Protein AF-A0A183Q589-F1 (afdb_monomer_lite)

Sequence (275 aa):
MNTPIIFLFNAEERWAAVGYPGHLYGTVNGGLGLLVQVSPVLFAFLKEIEFRLSNLVVPVGGFSHDTWRAFKADREIKMSHNFVDGDLIETVTDLNMDDKAKLVKGLRIPMKLKLKKHWTMGRTISQKFNTAFLRDTDKLNKFKIVLSNKFQTFLDLLNGEGTTVESNWKGIKESITSTCHEVLGHKKHHPKEWITVDTLDKIQERRNKKAAINTSRTRAEKAKAQAEYTEVNKQVKKSIRTDKRKYVEDLPTTAKKAAREGNMRQLHDTTKKLS

Secondary structure (DSSP, 8-state):
-----EEEE-------SS-EEEEEEE-TTS-EEEEEEE-HHHHHHHHHHHHHHHHHSPPTTS--HHHHHSEEETTEEE---S---HHHHHGGGTS-HHHHHHHHTT----TT----------------B-GGGGGSHHHHHHHHHHHHHHHHHHHHHHTSS---HHHHHHHHHHHHHHHIIIII-B---PPPTT--HHHHHHHHHHHHHHHHHHH--SHHHHHHHHHHHHHHHHHHHHHHHHHHHHHHHHHHHHHHHHHHTT-HHHHHHHHHHH-

Foldseek 3Di:
DDDWAKEAEDDDDDDDPFFPDWDWDADPVGDIYIYGYDYPVVLVLLVLLLVLLQVLDQDDPRDRPQQVQWDDDPPDTHTDDRIHGPVSVVCLVVDDPVSVCSSCVPRDDDPPPPPPPPPPPPPPPPQDFQCVLCVPPVLVVVLVVQLVVLVVVLVVVVVDPDDDPVNNVVSNVCSNVVSSCVRRNGDDDDDDPLQDPVLVVLVVVLVVLVVQLVPDDDPVSNVVSVVVSVVSVVVSVVSVVVSVVVVLVVLVVQLVVCVVVVVVVSNVVSVVVND

Structure (mmCIF, N/CA/C/O backbone):
data_AF-A0A183Q589-F1
#
_entry.id   AF-A0A183Q589-F1
#
loop_
_atom_site.group_PDB
_atom_site.id
_atom_site.type_symbol
_atom_site.label_atom_id
_atom_site.label_alt_id
_atom_site.label_comp_id
_atom_site.label_asym_id
_atom_site.label_entity_id
_atom_site.label_seq_id
_atom_site.pdbx_PDB_ins_code
_atom_site.Cartn_x
_atom_site.Cartn_y
_atom_site.Cartn_z
_atom_site.occupancy
_atom_site.B_iso_or_equiv
_atom_site.auth_seq_id
_atom_site.auth_comp_id
_atom_site.auth_asym_id
_atom_site.auth_atom_id
_atom_site.pdbx_PDB_model_num
ATOM 1 N N . MET A 1 1 ? -9.173 24.001 -4.062 1.00 30.73 1 MET A N 1
ATOM 2 C CA . MET A 1 1 ? -10.581 24.196 -3.653 1.00 30.73 1 MET A CA 1
ATOM 3 C C . MET A 1 1 ? -11.124 22.825 -3.289 1.00 30.73 1 MET A C 1
ATOM 5 O O . MET A 1 1 ? -11.332 22.014 -4.182 1.00 30.73 1 MET A O 1
ATOM 9 N N . ASN A 1 2 ? -11.203 22.539 -1.989 1.00 30.78 2 ASN A N 1
ATOM 10 C CA . ASN A 1 2 ? -11.517 21.211 -1.451 1.00 30.78 2 ASN A CA 1
ATOM 11 C C . ASN A 1 2 ? -13.033 20.972 -1.459 1.00 30.78 2 ASN A C 1
ATOM 13 O O . ASN A 1 2 ? -13.807 21.871 -1.124 1.00 30.78 2 ASN A O 1
ATOM 17 N N . THR A 1 3 ? -13.438 19.789 -1.913 1.00 32.56 3 THR A N 1
ATOM 18 C CA . THR A 1 3 ? -14.817 19.425 -2.273 1.00 32.56 3 THR A CA 1
ATOM 19 C C . THR A 1 3 ? -15.417 18.486 -1.212 1.00 32.56 3 THR A C 1
ATOM 21 O O . THR A 1 3 ? -14.813 17.451 -0.972 1.00 32.56 3 THR A O 1
ATOM 24 N N . PRO A 1 4 ? -16.580 18.814 -0.602 1.00 35.25 4 PRO A N 1
ATOM 25 C CA . PRO A 1 4 ? -17.166 18.047 0.504 1.00 35.25 4 PRO A CA 1
ATOM 26 C C . PRO A 1 4 ? -17.731 16.689 0.095 1.00 35.25 4 PRO A C 1
ATOM 28 O O . PRO A 1 4 ? -18.455 16.565 -0.895 1.00 35.25 4 PRO A O 1
ATOM 31 N N . ILE A 1 5 ? -17.542 15.703 0.963 1.00 37.56 5 ILE A N 1
ATOM 32 C CA . ILE A 1 5 ? -18.363 14.490 1.032 1.00 37.56 5 ILE A CA 1
ATOM 33 C C . ILE A 1 5 ? -19.722 14.859 1.652 1.00 37.56 5 ILE A C 1
ATOM 35 O O . ILE A 1 5 ? -19.782 15.537 2.674 1.00 37.56 5 ILE A O 1
ATOM 39 N N . ILE A 1 6 ? -20.814 14.427 1.021 1.00 38.94 6 ILE A N 1
ATOM 40 C CA . ILE A 1 6 ? -22.197 14.814 1.335 1.00 38.94 6 ILE A CA 1
ATOM 41 C C . ILE A 1 6 ? -22.989 13.517 1.661 1.00 38.94 6 ILE A C 1
ATOM 43 O O . ILE A 1 6 ? -22.771 12.485 1.030 1.00 38.94 6 ILE A O 1
ATOM 47 N N . PHE A 1 7 ? -23.895 13.513 2.650 1.00 39.47 7 PHE A N 1
ATOM 48 C CA . PHE A 1 7 ? -24.708 12.332 3.028 1.00 39.47 7 PHE A CA 1
ATOM 49 C C . PHE A 1 7 ? -26.209 12.655 3.073 1.00 39.47 7 PHE A C 1
ATOM 51 O O . PHE A 1 7 ? -26.568 13.709 3.573 1.00 39.47 7 PHE A O 1
ATOM 58 N N . LEU A 1 8 ? -27.084 11.757 2.596 1.00 35.09 8 LEU A N 1
ATOM 59 C CA . LEU A 1 8 ? -28.553 11.924 2.601 1.00 35.09 8 LEU A CA 1
ATOM 60 C C . LEU A 1 8 ? -29.268 10.824 3.410 1.00 35.09 8 LEU A C 1
ATOM 62 O O . LEU A 1 8 ? -28.805 9.686 3.486 1.00 35.09 8 LEU A O 1
ATOM 66 N N . PHE A 1 9 ? -30.404 11.202 4.004 1.00 36.94 9 PHE A N 1
ATOM 67 C CA . PHE A 1 9 ? -31.234 10.440 4.949 1.00 36.94 9 PHE A CA 1
ATOM 68 C C . PHE A 1 9 ? -32.089 9.349 4.273 1.00 36.94 9 PHE A C 1
ATOM 70 O O . PHE A 1 9 ? -32.637 9.581 3.198 1.00 36.94 9 PHE A O 1
ATOM 77 N N . ASN A 1 10 ? -32.266 8.192 4.926 1.00 35.56 10 ASN A N 1
ATOM 78 C CA . ASN A 1 10 ? -33.326 7.228 4.596 1.00 35.56 10 ASN A CA 1
ATOM 79 C C . ASN A 1 10 ? -33.851 6.531 5.871 1.00 35.56 10 ASN A C 1
ATOM 81 O O . ASN A 1 10 ? -33.087 6.288 6.808 1.00 35.56 10 ASN A O 1
ATOM 85 N N . ALA A 1 11 ? -35.155 6.248 5.910 1.00 39.56 11 ALA A N 1
ATOM 86 C CA . ALA A 1 11 ? -35.943 5.980 7.117 1.00 39.56 11 ALA A CA 1
ATOM 87 C C . ALA A 1 11 ? -36.264 4.494 7.384 1.00 39.56 11 ALA A C 1
ATOM 89 O O . ALA A 1 11 ? -37.221 4.209 8.097 1.00 39.56 11 ALA A O 1
ATOM 90 N N . GLU A 1 12 ? -35.487 3.538 6.867 1.00 36.16 12 GLU A N 1
ATOM 91 C CA . GLU A 1 12 ? -35.769 2.109 7.082 1.00 36.16 12 GLU A CA 1
ATOM 92 C C . GLU A 1 12 ? -34.682 1.381 7.890 1.00 36.16 12 GLU A C 1
ATOM 94 O O . GLU A 1 12 ? -33.483 1.424 7.603 1.00 36.16 12 GLU A O 1
ATOM 99 N N . GLU A 1 13 ? -35.135 0.709 8.951 1.00 45.19 13 GLU A N 1
ATOM 100 C CA . GLU A 1 13 ? -34.345 0.010 9.960 1.00 45.19 13 GLU A CA 1
ATOM 101 C C . GLU A 1 13 ? -33.627 -1.241 9.418 1.00 45.19 13 GLU A C 1
ATOM 103 O O . GLU A 1 13 ? -34.149 -2.350 9.500 1.00 45.19 13 GLU A O 1
ATOM 108 N N . ARG A 1 14 ? -32.365 -1.109 8.982 1.00 36.34 14 ARG A N 1
ATOM 109 C CA . ARG A 1 14 ? -31.349 -2.186 9.046 1.00 36.34 14 ARG A CA 1
ATOM 110 C C . ARG A 1 14 ? -29.948 -1.606 9.278 1.00 36.34 14 ARG A C 1
ATOM 112 O O . ARG A 1 14 ? -29.475 -0.751 8.539 1.00 36.34 14 ARG A O 1
ATOM 119 N N . TRP A 1 15 ? -29.260 -2.087 10.315 1.00 49.69 15 TRP A N 1
ATOM 120 C CA . TRP A 1 15 ? -27.995 -1.519 10.795 1.00 49.69 15 TRP A CA 1
ATOM 121 C C . TRP A 1 15 ? -26.773 -2.138 10.112 1.00 49.69 15 TRP A C 1
ATOM 123 O O . TRP A 1 15 ? -26.454 -3.306 10.342 1.00 49.69 15 TRP A O 1
ATOM 133 N N . ALA A 1 16 ? -26.015 -1.335 9.365 1.00 47.72 16 ALA A N 1
ATOM 134 C CA . ALA A 1 16 ? -24.627 -1.642 9.035 1.00 47.72 16 ALA A CA 1
ATOM 135 C C . ALA A 1 16 ? -23.700 -0.502 9.439 1.00 47.72 16 ALA A C 1
ATOM 137 O O . ALA A 1 16 ? -24.062 0.667 9.379 1.00 47.72 16 ALA A O 1
ATOM 138 N N . ALA A 1 17 ? -22.475 -0.865 9.826 1.00 50.16 17 ALA A N 1
ATOM 139 C CA . ALA A 1 17 ? -21.408 0.070 10.191 1.00 50.16 17 ALA A CA 1
ATOM 140 C C . ALA A 1 17 ? -20.889 0.913 9.007 1.00 50.16 17 ALA A C 1
ATOM 142 O O . ALA A 1 17 ? -19.962 1.697 9.175 1.00 50.16 17 ALA A O 1
ATOM 143 N N . VAL A 1 18 ? -21.440 0.711 7.809 1.00 56.94 18 VAL A N 1
ATOM 144 C CA . VAL A 1 18 ? -21.063 1.382 6.566 1.00 56.94 18 VAL A CA 1
ATOM 145 C C . VAL A 1 18 ? -22.355 1.776 5.862 1.00 56.94 18 VAL A C 1
ATOM 147 O O . VAL A 1 18 ? -23.319 1.011 5.888 1.00 56.94 18 VAL A O 1
ATOM 150 N N . GLY A 1 19 ? -22.378 2.971 5.277 1.00 57.47 19 GLY A N 1
ATOM 151 C CA . GLY A 1 19 ? -23.524 3.432 4.507 1.00 57.47 19 GLY A CA 1
ATOM 152 C C . GLY A 1 19 ? -23.778 2.597 3.245 1.00 57.47 19 GLY A C 1
ATOM 153 O O . GLY A 1 19 ? -22.873 1.942 2.724 1.00 57.47 19 GLY A O 1
ATOM 154 N N . TYR A 1 20 ? -25.027 2.602 2.783 1.00 62.66 20 TYR A N 1
ATOM 155 C CA . TYR A 1 20 ? -25.513 1.851 1.619 1.00 62.66 20 TYR A CA 1
ATOM 156 C C . TYR A 1 20 ? -25.779 2.805 0.432 1.00 62.66 20 TYR A C 1
ATOM 158 O O . TYR A 1 20 ? -25.814 4.019 0.628 1.00 62.66 20 TYR A O 1
ATOM 166 N N . PRO A 1 21 ? -25.913 2.263 -0.793 1.00 58.31 21 PRO A N 1
ATOM 167 C CA . PRO A 1 21 ? -24.989 2.472 -1.919 1.00 58.31 21 PRO A CA 1
ATOM 168 C C . PRO A 1 21 ? -24.531 3.924 -2.148 1.00 58.31 21 PRO A C 1
ATOM 170 O O . PRO A 1 21 ? -25.314 4.871 -2.126 1.00 58.31 21 PRO A O 1
ATOM 173 N N . GLY A 1 22 ? -23.230 4.076 -2.417 1.00 70.38 22 GLY A N 1
ATOM 174 C CA . GLY A 1 22 ? -22.609 5.372 -2.669 1.00 70.38 22 GLY A CA 1
ATOM 175 C C . GLY A 1 22 ? -22.702 5.810 -4.133 1.00 70.38 22 GLY A C 1
ATOM 176 O O . GLY A 1 22 ? -22.429 5.015 -5.029 1.00 70.38 22 GLY A O 1
ATOM 177 N N . HIS A 1 23 ? -23.041 7.075 -4.372 1.00 82.50 23 HIS A N 1
ATOM 178 C CA . HIS A 1 23 ? -22.970 7.706 -5.689 1.00 82.50 23 HIS A CA 1
ATOM 179 C C . HIS A 1 23 ? -21.638 8.449 -5.815 1.00 82.50 23 HIS A C 1
ATOM 181 O O . HIS A 1 23 ? -21.307 9.284 -4.974 1.00 82.50 23 HIS A O 1
ATOM 187 N N . LEU A 1 24 ? -20.867 8.145 -6.856 1.00 86.19 24 LEU A N 1
ATOM 188 C CA . LEU A 1 24 ? -19.662 8.896 -7.199 1.00 86.19 24 LEU A CA 1
ATOM 189 C C . LEU A 1 24 ? -20.052 10.074 -8.094 1.00 86.19 24 LEU A C 1
ATOM 191 O O . LEU A 1 24 ? -20.810 9.893 -9.046 1.00 86.19 24 LEU A O 1
ATOM 195 N N . TYR A 1 25 ? -19.512 11.258 -7.822 1.00 85.50 25 TYR A N 1
ATOM 196 C CA . TYR A 1 25 ? -19.697 12.427 -8.673 1.00 85.50 25 TYR A CA 1
ATOM 197 C C . TYR A 1 25 ? -18.354 13.084 -9.003 1.00 85.50 25 TYR A C 1
ATOM 199 O O . TYR A 1 25 ? -17.403 13.042 -8.223 1.00 85.50 25 TYR A O 1
ATOM 207 N N . GLY A 1 26 ? -18.272 13.674 -10.193 1.00 86.44 26 GLY A N 1
ATOM 208 C CA . GLY A 1 26 ? -17.136 14.473 -10.641 1.00 86.44 26 GLY A CA 1
ATOM 209 C C . GLY A 1 26 ? -17.519 15.946 -10.707 1.00 86.44 26 GLY A C 1
ATOM 210 O O . GLY A 1 26 ? -18.658 16.283 -11.023 1.00 86.44 26 GLY A O 1
ATOM 211 N N . THR A 1 27 ? -16.572 16.827 -10.412 1.00 87.69 27 THR A N 1
ATOM 212 C CA . THR A 1 27 ? -16.756 18.280 -10.518 1.00 87.69 27 THR A CA 1
ATOM 213 C C . THR A 1 27 ? -16.009 18.841 -11.724 1.00 87.69 27 THR A C 1
ATOM 215 O O . THR A 1 27 ? -15.019 18.267 -12.174 1.00 87.69 27 THR A O 1
ATOM 218 N N . VAL A 1 28 ? -16.438 20.008 -12.214 1.00 85.38 28 VAL A N 1
ATOM 219 C CA . VAL A 1 28 ? -15.776 20.730 -13.322 1.00 85.38 28 VAL A CA 1
ATOM 220 C C . VAL A 1 28 ? -14.311 21.084 -13.033 1.00 85.38 28 VAL A C 1
ATOM 222 O O . VAL A 1 28 ? -13.524 21.252 -13.955 1.00 85.38 28 VAL A O 1
ATOM 225 N N . ASN A 1 29 ? -13.926 21.124 -11.754 1.00 87.12 29 ASN A N 1
ATOM 226 C CA . ASN A 1 29 ? -12.556 21.380 -11.304 1.00 87.12 29 ASN A CA 1
ATOM 227 C C . ASN A 1 29 ? -11.709 20.098 -11.171 1.00 87.12 29 ASN A C 1
ATOM 229 O O . ASN A 1 29 ? -10.610 20.146 -10.624 1.00 87.12 29 ASN A O 1
ATOM 233 N N . GLY A 1 30 ? -12.220 18.942 -11.609 1.00 84.25 30 GLY A N 1
ATOM 234 C CA . GLY A 1 30 ? -11.515 17.657 -11.541 1.00 84.25 30 GLY A CA 1
ATOM 235 C C . GLY A 1 30 ? -11.533 16.978 -10.166 1.00 84.25 30 GLY A C 1
ATOM 236 O O . GLY A 1 30 ? -10.877 15.956 -9.985 1.00 84.25 30 GLY A O 1
ATOM 237 N N . GLY A 1 31 ? -12.280 17.512 -9.193 1.00 83.69 31 GLY A N 1
ATOM 238 C CA . GLY A 1 31 ? -12.502 16.852 -7.905 1.00 83.69 31 GLY A CA 1
ATOM 239 C C . GLY A 1 31 ? -13.483 15.686 -8.037 1.00 83.69 31 GLY A C 1
ATOM 240 O O . GLY A 1 31 ? -14.511 15.832 -8.705 1.00 83.69 31 GLY A O 1
ATOM 241 N N . LEU A 1 32 ? -13.171 14.558 -7.395 1.00 84.50 32 LEU A N 1
ATOM 242 C CA . LEU A 1 32 ? -14.042 13.388 -7.271 1.00 84.50 32 LEU A CA 1
ATOM 243 C C . LEU A 1 32 ? -14.625 13.347 -5.860 1.00 84.50 32 LEU A C 1
ATOM 245 O O . LEU A 1 32 ? -13.873 13.359 -4.889 1.00 84.50 32 LEU A O 1
ATOM 249 N N . GLY A 1 33 ? -15.947 13.271 -5.759 1.00 82.75 33 GLY A N 1
ATOM 250 C CA . GLY A 1 33 ? -16.658 13.195 -4.489 1.00 82.75 33 GLY A CA 1
ATOM 251 C C . GLY A 1 33 ? -17.522 11.945 -4.391 1.00 82.75 33 GLY A C 1
ATOM 252 O O . GLY A 1 33 ? -17.950 11.377 -5.397 1.00 82.75 33 GLY A O 1
ATOM 253 N N . LEU A 1 34 ? -17.780 11.517 -3.159 1.00 84.44 34 LEU A N 1
ATOM 254 C CA . LEU A 1 34 ? -18.630 10.374 -2.849 1.00 84.44 34 LEU A CA 1
ATOM 255 C C . LEU A 1 34 ? -19.827 10.842 -2.018 1.00 84.44 34 LEU A C 1
ATOM 257 O O . LEU A 1 34 ? -19.663 11.565 -1.039 1.00 84.44 34 LEU A O 1
ATOM 261 N N . LEU A 1 35 ? -21.022 10.408 -2.403 1.00 81.75 35 LEU A N 1
ATOM 262 C CA . LEU A 1 35 ? -22.259 10.611 -1.660 1.00 81.75 35 LEU A CA 1
ATOM 263 C C . LEU A 1 35 ? -22.722 9.268 -1.107 1.00 81.75 35 LEU A C 1
ATOM 265 O O . LEU A 1 35 ? -22.951 8.352 -1.889 1.00 81.75 35 LEU A O 1
ATOM 269 N N . VAL A 1 36 ? -22.888 9.130 0.207 1.00 84.19 36 VAL A N 1
ATOM 270 C CA . VAL A 1 36 ? -23.313 7.858 0.823 1.00 84.19 36 VAL A CA 1
ATOM 271 C C . VAL A 1 36 ? -24.565 8.077 1.674 1.00 84.19 36 VAL A C 1
ATOM 273 O O . VAL A 1 36 ? -24.717 9.125 2.295 1.00 84.19 36 VAL A O 1
ATOM 276 N N . GLN A 1 37 ? -25.477 7.103 1.728 1.00 80.00 37 GLN A N 1
ATOM 277 C CA . GLN A 1 37 ? -26.601 7.143 2.669 1.00 80.00 37 GLN A CA 1
ATOM 278 C C . GLN A 1 37 ? -26.225 6.461 3.986 1.00 80.00 37 GLN A C 1
ATOM 280 O O . GLN A 1 37 ? -25.684 5.353 3.989 1.00 80.00 37 GLN A O 1
ATOM 285 N N . VAL A 1 38 ? -26.519 7.104 5.117 1.00 77.94 38 VAL A N 1
ATOM 286 C CA . VAL A 1 38 ? -26.210 6.590 6.463 1.00 77.94 38 VAL A CA 1
ATOM 287 C C . VAL A 1 38 ? -27.475 6.433 7.299 1.00 77.94 38 VAL A C 1
ATOM 289 O O . VAL A 1 38 ? -28.431 7.188 7.149 1.00 77.94 38 VAL A O 1
ATOM 292 N N . SER A 1 39 ? -27.473 5.452 8.208 1.00 76.31 39 SER A N 1
ATOM 293 C CA . SER A 1 39 ? -28.587 5.262 9.148 1.00 76.31 39 SER A CA 1
ATOM 294 C C . SER A 1 39 ? -28.777 6.496 10.050 1.00 76.31 39 SER A C 1
ATOM 296 O O . SER A 1 39 ? -27.773 7.124 10.408 1.00 76.31 39 SER A O 1
ATOM 298 N N . PRO A 1 40 ? -30.006 6.804 10.507 1.00 75.62 40 PRO A N 1
ATOM 299 C CA . PRO A 1 40 ? -30.281 7.961 11.369 1.00 75.62 40 PRO A CA 1
ATOM 300 C C . PRO A 1 40 ? -29.429 8.012 12.645 1.00 75.62 40 PRO A C 1
ATOM 302 O O . PRO A 1 40 ? -29.028 9.081 13.099 1.00 75.62 40 PRO A O 1
ATOM 305 N N . VAL A 1 41 ? -29.093 6.852 13.210 1.00 75.56 41 VAL A N 1
ATOM 306 C CA . VAL A 1 41 ? -28.274 6.786 14.428 1.00 75.56 41 VAL A CA 1
ATOM 307 C C . VAL A 1 41 ? -26.798 7.035 14.142 1.00 75.56 41 VAL A C 1
ATOM 309 O O . VAL A 1 41 ? -26.138 7.729 14.913 1.00 75.56 41 VAL A O 1
ATOM 312 N N . LEU A 1 42 ? -26.278 6.518 13.023 1.00 79.38 42 LEU A N 1
ATOM 313 C CA . LEU A 1 42 ? -24.923 6.853 12.583 1.00 79.38 42 LEU A CA 1
ATOM 314 C C . LEU A 1 42 ? -24.822 8.340 12.228 1.00 79.38 42 LEU A C 1
ATOM 316 O O . LEU A 1 42 ? -23.830 8.972 12.569 1.00 79.38 42 LEU A O 1
ATOM 320 N N . PHE A 1 43 ? -25.858 8.906 11.608 1.00 83.31 43 PHE A N 1
ATOM 321 C CA . PHE A 1 43 ? -25.945 10.335 11.334 1.00 83.31 43 PHE A CA 1
ATOM 322 C C . PHE A 1 43 ? -25.878 11.165 12.622 1.00 83.31 43 PHE A C 1
ATOM 324 O O . PHE A 1 43 ? -25.020 12.033 12.725 1.00 83.31 43 PHE A O 1
ATOM 331 N N . ALA A 1 44 ? -26.710 10.862 13.625 1.00 83.12 44 ALA A N 1
ATOM 332 C CA . ALA A 1 44 ? -26.698 11.573 14.907 1.00 83.12 44 ALA A CA 1
ATOM 333 C C . ALA A 1 44 ? -25.328 11.493 15.603 1.00 83.12 44 ALA A C 1
ATOM 335 O O . ALA A 1 44 ? -24.828 12.485 16.128 1.00 83.12 44 ALA A O 1
ATOM 336 N N . PHE A 1 45 ? -24.688 10.322 15.555 1.00 85.75 45 PHE A N 1
ATOM 337 C CA . PHE A 1 45 ? -23.346 10.127 16.096 1.00 85.75 45 PHE A CA 1
ATOM 338 C C . PHE A 1 45 ? -22.276 10.933 15.344 1.00 85.75 45 PHE A C 1
ATOM 340 O O . PHE A 1 45 ? -21.463 11.611 15.968 1.00 85.75 45 PHE A O 1
ATOM 347 N N . LEU A 1 46 ? -22.272 10.880 14.010 1.00 87.44 46 LEU A N 1
ATOM 348 C CA . LEU A 1 46 ? -21.321 11.631 13.191 1.00 87.44 46 LEU A CA 1
ATOM 349 C C . LEU A 1 46 ? -21.537 13.140 13.319 1.00 87.44 46 LEU A C 1
ATOM 351 O O . LEU A 1 46 ? -20.563 13.881 13.354 1.00 87.44 46 LEU A O 1
ATOM 355 N N . LYS A 1 47 ? -22.784 13.593 13.465 1.00 86.25 47 LYS A N 1
ATOM 356 C CA . LYS A 1 47 ? -23.106 14.997 13.726 1.00 86.25 47 LYS A CA 1
ATOM 357 C C . LYS A 1 47 ? -22.577 15.500 15.056 1.00 86.25 47 LYS A C 1
ATOM 359 O O . LYS A 1 47 ? -22.036 16.599 15.110 1.00 86.25 47 LYS A O 1
ATOM 364 N N . GLU A 1 48 ? -22.666 14.687 16.101 1.00 86.81 48 GLU A N 1
ATOM 365 C CA . GLU A 1 48 ? -22.059 15.014 17.390 1.00 86.81 48 GLU A CA 1
ATOM 366 C C . GLU A 1 48 ? -20.528 15.129 17.279 1.00 86.81 48 GLU A C 1
ATOM 368 O O . GLU A 1 48 ? -19.923 16.025 17.867 1.00 86.81 48 GLU A O 1
ATOM 373 N N . ILE A 1 49 ? -19.885 14.256 16.494 1.00 88.62 49 ILE A N 1
ATOM 374 C CA . ILE A 1 49 ? -18.442 14.350 16.227 1.00 88.62 49 ILE A CA 1
ATOM 375 C C . ILE A 1 49 ? -18.115 15.619 15.436 1.00 88.62 49 ILE A C 1
ATOM 377 O O . ILE A 1 49 ? -17.199 16.342 15.820 1.00 88.62 49 ILE A O 1
ATOM 381 N N . GLU A 1 50 ? -18.857 15.903 14.365 1.00 87.25 50 GLU A N 1
ATOM 382 C CA . GLU A 1 50 ? -18.668 17.087 13.522 1.00 87.25 50 GLU A CA 1
ATOM 383 C C . GLU A 1 50 ? -18.746 18.376 14.351 1.00 87.25 50 GLU A C 1
ATOM 385 O O . GLU A 1 50 ? -17.845 19.210 14.280 1.00 87.25 50 GLU A O 1
ATOM 390 N N . PHE A 1 51 ? -19.761 18.490 15.212 1.00 86.62 51 PHE A N 1
ATOM 391 C CA . PHE A 1 51 ? -19.946 19.628 16.114 1.00 86.62 51 PHE A CA 1
ATOM 392 C C . PHE A 1 51 ? -18.795 19.791 17.118 1.00 86.62 51 PHE A C 1
ATOM 394 O O . PHE A 1 51 ? -18.357 20.897 17.436 1.00 86.62 51 PHE A O 1
ATOM 401 N N . ARG A 1 52 ? -18.264 18.689 17.650 1.00 87.56 52 ARG A N 1
ATOM 402 C CA . ARG A 1 52 ? -17.107 18.759 18.554 1.00 87.56 52 ARG A CA 1
ATOM 403 C C . ARG A 1 52 ? -15.833 19.147 17.813 1.00 87.56 52 ARG A C 1
ATOM 405 O O . ARG A 1 52 ? -15.024 19.892 18.360 1.00 87.56 52 ARG A O 1
ATOM 412 N N . LEU A 1 53 ? -15.660 18.671 16.582 1.00 86.62 53 LEU A N 1
ATOM 413 C CA . LEU A 1 53 ? -14.519 19.017 15.739 1.00 86.62 53 LEU A CA 1
ATOM 414 C C . LEU A 1 53 ? -14.542 20.480 15.320 1.00 86.62 53 LEU A C 1
ATOM 416 O O . LEU A 1 53 ? -13.503 21.126 15.397 1.00 86.62 53 LEU A O 1
ATOM 420 N N . SER A 1 54 ? -15.702 21.032 14.962 1.00 82.81 54 SER A N 1
ATOM 421 C CA . SER A 1 54 ? -15.817 22.449 14.596 1.00 82.81 54 SER A CA 1
ATOM 422 C C . SER A 1 54 ? -15.448 23.393 15.745 1.00 82.81 54 SER A C 1
ATOM 424 O O . SER A 1 54 ? -15.015 24.513 15.498 1.00 82.81 54 SER A O 1
ATOM 426 N N . ASN A 1 55 ? -15.591 22.944 16.996 1.00 82.31 55 ASN A N 1
ATOM 427 C CA . ASN A 1 55 ? -15.183 23.695 18.187 1.00 82.31 55 ASN A CA 1
ATOM 428 C C . ASN A 1 55 ? -13.708 23.485 18.572 1.00 82.31 55 ASN A C 1
ATOM 430 O O . ASN A 1 55 ? -13.144 24.287 19.314 1.00 82.31 55 ASN A O 1
ATOM 434 N N . LEU A 1 56 ? -13.093 22.393 18.116 1.00 83.44 56 LEU A N 1
ATOM 435 C CA . LEU A 1 56 ? -11.718 22.022 18.454 1.00 83.44 56 LEU A CA 1
ATOM 436 C C . LEU A 1 56 ? -10.714 22.487 17.393 1.00 83.44 56 LEU A C 1
ATOM 438 O O . LEU A 1 56 ? -9.588 22.853 17.723 1.00 83.44 56 LEU A O 1
ATOM 442 N N . VAL A 1 57 ? -11.119 22.467 16.123 1.00 78.88 57 VAL A N 1
ATOM 443 C CA . VAL A 1 57 ? -10.296 22.859 14.982 1.00 78.88 57 VAL A CA 1
ATOM 444 C C . VAL A 1 57 ? -10.530 24.332 14.672 1.00 78.88 57 VAL A C 1
ATOM 446 O O . VAL A 1 57 ? -11.644 24.745 14.362 1.00 78.88 57 VAL A O 1
ATOM 449 N N . VAL A 1 58 ? -9.463 25.131 14.717 1.00 74.88 58 VAL A N 1
ATOM 450 C CA . VAL A 1 58 ? -9.524 26.540 14.314 1.00 74.88 58 VAL A CA 1
ATOM 451 C C . VAL A 1 58 ? -9.623 26.613 12.786 1.00 74.88 58 VAL A C 1
ATOM 453 O O . VAL A 1 58 ? -8.722 26.121 12.100 1.00 74.88 58 VAL A O 1
ATOM 456 N N . PRO A 1 59 ? -10.681 27.222 12.225 1.00 71.12 59 PRO A N 1
ATOM 457 C CA . PRO A 1 59 ? -10.836 27.315 10.784 1.00 71.12 59 PRO A CA 1
ATOM 458 C C . PRO A 1 59 ? -9.816 28.285 10.185 1.00 71.12 59 PRO A C 1
ATOM 460 O O . PRO A 1 59 ? -9.560 29.375 10.707 1.00 71.12 59 PRO A O 1
ATOM 463 N N . VAL A 1 60 ? -9.252 27.908 9.041 1.00 67.88 60 VAL A N 1
ATOM 464 C CA . VAL A 1 60 ? -8.328 28.769 8.299 1.00 67.88 60 VAL A CA 1
ATOM 465 C C . VAL A 1 60 ? -9.100 29.981 7.767 1.00 67.88 60 VAL A C 1
ATOM 467 O O . VAL A 1 60 ? -10.085 29.833 7.048 1.00 67.88 60 VAL A O 1
ATOM 470 N N . GLY A 1 61 ? -8.659 31.188 8.130 1.00 71.06 61 GLY A N 1
ATOM 471 C CA . GLY A 1 61 ? -9.294 32.438 7.697 1.00 71.06 61 GLY A CA 1
ATOM 472 C C . GLY A 1 61 ? -10.496 32.893 8.535 1.00 71.06 61 GLY A C 1
ATOM 473 O O . GLY A 1 61 ? -11.164 33.838 8.137 1.00 71.06 61 GLY A O 1
ATOM 474 N N . GLY A 1 62 ? -10.777 32.260 9.682 1.00 72.38 62 GLY A N 1
ATOM 475 C CA . GLY A 1 62 ? -11.788 32.739 10.640 1.00 72.38 62 GLY A CA 1
ATOM 476 C C . GLY A 1 62 ? -13.249 32.527 10.222 1.00 72.38 62 GLY A C 1
ATOM 477 O O . GLY A 1 62 ? -14.154 33.025 10.888 1.00 72.38 62 GLY A O 1
ATOM 478 N N . PHE A 1 63 ? -13.503 31.786 9.143 1.00 74.88 63 PHE A N 1
ATOM 479 C CA . PHE A 1 63 ? -14.858 31.442 8.712 1.00 74.88 63 PHE A CA 1
ATOM 480 C C . PHE A 1 63 ? -15.419 30.280 9.530 1.00 74.88 63 PHE A C 1
ATOM 482 O O . PHE A 1 63 ? -14.752 29.260 9.684 1.00 74.88 63 PHE A O 1
ATOM 489 N N . SER A 1 64 ? -16.659 30.387 10.017 1.00 76.12 64 SER A N 1
ATOM 490 C CA . SER A 1 64 ? -17.295 29.250 10.688 1.00 76.12 64 SER A CA 1
ATOM 491 C C . SER A 1 64 ? -17.636 28.140 9.690 1.00 76.12 64 SER A C 1
ATOM 493 O O . SER A 1 64 ? -18.044 28.406 8.554 1.00 76.12 64 SER A O 1
ATOM 495 N N . HIS A 1 65 ? -17.479 26.889 10.130 1.00 77.38 65 HIS A N 1
ATOM 496 C CA . HIS A 1 65 ? -17.748 25.696 9.319 1.00 77.38 65 HIS A CA 1
ATOM 497 C C . HIS A 1 65 ? -19.166 25.698 8.734 1.00 77.38 65 HIS A C 1
ATOM 499 O O . HIS A 1 65 ? -19.352 25.493 7.534 1.00 77.38 65 HIS A O 1
ATOM 505 N N . ASP A 1 66 ? -20.157 26.051 9.554 1.00 74.06 66 ASP A N 1
ATOM 506 C CA . ASP A 1 66 ? -21.558 26.091 9.133 1.00 74.06 66 ASP A CA 1
ATOM 507 C C . ASP A 1 66 ? -21.815 27.152 8.052 1.00 74.06 66 ASP A C 1
ATOM 509 O O . ASP A 1 66 ? -22.555 26.907 7.099 1.00 74.06 66 ASP A O 1
ATOM 513 N N . THR A 1 67 ? -21.154 28.313 8.145 1.00 78.75 67 THR A N 1
ATOM 514 C CA . THR A 1 67 ? -21.262 29.385 7.137 1.00 78.75 67 THR A CA 1
ATOM 515 C C . THR A 1 67 ? -20.574 29.002 5.829 1.00 78.75 67 THR A C 1
ATOM 517 O O . THR A 1 67 ? -20.997 29.429 4.748 1.00 78.75 67 THR A O 1
ATOM 520 N N . TRP A 1 68 ? -19.499 28.213 5.915 1.00 79.75 68 TRP A N 1
ATOM 521 C CA . TRP A 1 68 ? -18.774 27.708 4.753 1.00 79.75 68 TRP A CA 1
ATOM 522 C C . TRP A 1 68 ? -19.580 26.653 3.987 1.00 79.75 68 TRP A C 1
ATOM 524 O O . TRP A 1 68 ? -19.591 26.668 2.758 1.00 79.75 68 TRP A O 1
ATOM 534 N N . ARG A 1 69 ? -20.286 25.766 4.700 1.00 82.12 69 ARG A N 1
ATOM 535 C CA . ARG A 1 69 ? -21.094 24.687 4.105 1.00 82.12 69 ARG A CA 1
ATOM 536 C C . ARG A 1 69 ? -22.566 25.050 3.861 1.00 82.12 69 ARG A C 1
ATOM 538 O O . ARG A 1 69 ? -23.305 24.218 3.338 1.00 82.12 69 ARG A O 1
ATOM 545 N N . ALA A 1 70 ? -23.008 26.257 4.212 1.00 82.06 70 ALA A N 1
ATOM 546 C CA . ALA A 1 70 ? -24.363 26.725 3.923 1.00 82.06 70 ALA A CA 1
ATOM 547 C C . ALA A 1 70 ? -24.637 26.789 2.409 1.00 82.06 70 ALA A C 1
ATOM 549 O O . ALA A 1 70 ? -23.792 27.220 1.621 1.00 82.06 70 ALA A O 1
ATOM 550 N N . PHE A 1 71 ? -25.848 26.403 2.010 1.00 79.06 71 PHE A N 1
ATOM 551 C CA . PHE A 1 71 ? -26.339 26.582 0.651 1.00 79.06 71 PHE A CA 1
ATOM 552 C C . PHE A 1 71 ? -26.553 28.074 0.385 1.00 79.06 71 PHE A C 1
ATOM 554 O O . PHE A 1 71 ? -27.245 28.749 1.150 1.00 79.06 71 PHE A O 1
ATOM 561 N N . LYS A 1 72 ? -25.959 28.582 -0.697 1.00 82.25 72 LYS A N 1
ATOM 562 C CA . LYS A 1 72 ? -26.057 29.983 -1.114 1.00 82.25 72 LYS A CA 1
ATOM 563 C C . LYS A 1 72 ? -26.571 30.031 -2.546 1.00 82.25 72 LYS A C 1
ATOM 565 O O . LYS A 1 72 ? -25.893 29.548 -3.449 1.00 82.25 72 LYS A O 1
ATOM 570 N N . ALA A 1 73 ? -27.747 30.613 -2.739 1.00 74.12 73 ALA A N 1
ATOM 571 C CA . ALA A 1 73 ? -28.294 30.918 -4.057 1.00 74.12 73 ALA A CA 1
ATOM 572 C C . ALA A 1 73 ? -28.812 32.356 -4.041 1.00 74.12 73 ALA A C 1
ATOM 574 O O . ALA A 1 73 ? -29.709 32.659 -3.261 1.00 74.12 73 ALA A O 1
ATOM 575 N N . ASP A 1 74 ? -28.221 33.226 -4.864 1.00 75.94 74 ASP A N 1
ATOM 576 C CA . ASP A 1 74 ? -28.475 34.672 -4.970 1.00 75.94 74 ASP A CA 1
ATOM 577 C C . ASP A 1 74 ? -28.727 35.404 -3.640 1.00 75.94 74 ASP A C 1
ATOM 579 O O . ASP A 1 74 ? -27.812 36.006 -3.078 1.00 75.94 74 ASP A O 1
ATOM 583 N N . ARG A 1 75 ? -29.972 35.387 -3.142 1.00 72.50 75 ARG A N 1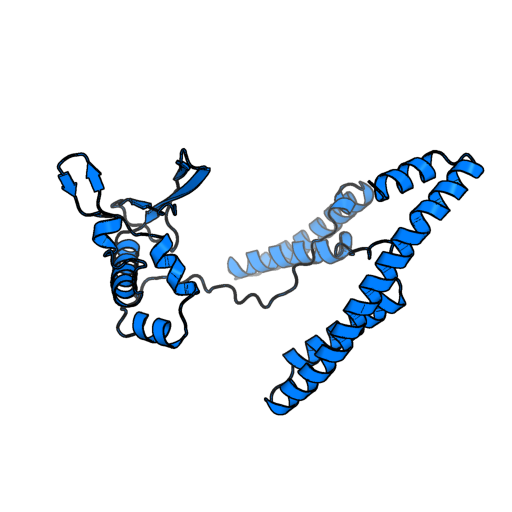
ATOM 584 C CA . ARG A 1 75 ? -30.430 36.108 -1.941 1.00 72.50 75 ARG A CA 1
ATOM 585 C C . ARG A 1 75 ? -30.785 35.209 -0.756 1.00 72.50 75 ARG A C 1
ATOM 587 O O . ARG A 1 75 ? -31.135 35.723 0.302 1.00 72.50 75 ARG A O 1
ATOM 594 N N . GLU A 1 76 ? -30.698 33.891 -0.903 1.00 70.62 76 GLU A N 1
ATOM 595 C CA . GLU A 1 76 ? -31.020 32.933 0.152 1.00 70.62 76 GLU A CA 1
ATOM 596 C C . GLU A 1 76 ? -29.763 32.222 0.654 1.00 70.62 76 GLU A C 1
ATOM 598 O O . GLU A 1 76 ? -29.026 31.587 -0.106 1.00 70.62 76 GLU A O 1
ATOM 603 N N . ILE A 1 77 ? -29.554 32.295 1.969 1.00 76.12 77 ILE A N 1
ATOM 604 C CA . ILE A 1 77 ? -28.595 31.464 2.690 1.00 76.12 77 ILE A CA 1
ATOM 605 C C . ILE A 1 77 ? -29.408 30.456 3.495 1.00 76.12 77 ILE A C 1
ATOM 607 O O . ILE A 1 77 ? -30.145 30.831 4.405 1.00 76.12 77 ILE A O 1
ATOM 611 N N . LYS A 1 78 ? -29.285 29.173 3.157 1.00 75.19 78 LYS A N 1
ATOM 612 C CA . LYS A 1 78 ? -29.911 28.076 3.901 1.00 75.19 78 LYS A CA 1
ATOM 613 C C . LYS A 1 78 ? -28.823 27.221 4.524 1.00 75.19 78 LYS A C 1
ATOM 615 O O . LYS A 1 78 ? -27.921 26.751 3.835 1.00 75.19 78 LYS A O 1
ATOM 620 N N . MET A 1 79 ? -28.907 27.015 5.834 1.00 72.44 79 MET A N 1
ATOM 621 C CA . MET A 1 79 ? -27.962 26.147 6.537 1.00 72.44 79 MET A CA 1
ATOM 622 C C . MET A 1 79 ? -28.058 24.719 5.993 1.00 72.44 79 MET A C 1
ATOM 624 O O . MET A 1 79 ? -29.114 24.292 5.513 1.00 72.44 79 MET A O 1
ATOM 628 N N . SER A 1 80 ? -26.949 23.984 6.030 1.00 74.31 80 SER A N 1
ATOM 629 C CA . SER A 1 80 ? -26.958 22.586 5.609 1.00 74.31 80 SER A CA 1
ATOM 630 C C . SER A 1 80 ? -27.721 21.751 6.644 1.00 74.31 80 SER A C 1
ATOM 632 O O . SER A 1 80 ? -27.425 21.775 7.835 1.00 74.31 80 SER A O 1
ATOM 634 N N . HIS A 1 81 ? -28.745 21.027 6.195 1.00 74.19 81 HIS A N 1
ATOM 635 C CA . HIS A 1 81 ? -29.541 20.134 7.039 1.00 74.19 81 HIS A CA 1
ATOM 636 C C . HIS A 1 81 ? -29.419 18.711 6.503 1.00 74.19 81 HIS A C 1
ATOM 638 O O . HIS A 1 81 ? -29.363 18.518 5.293 1.00 74.19 81 HIS A O 1
ATOM 644 N N . ASN A 1 82 ? -29.395 17.715 7.389 1.00 81.00 82 ASN A N 1
ATOM 645 C CA . ASN A 1 82 ? -29.299 16.289 7.040 1.00 81.00 82 ASN A CA 1
ATOM 646 C C . ASN A 1 82 ? -28.017 15.853 6.301 1.00 81.00 82 ASN A C 1
ATOM 648 O O . ASN A 1 82 ? -27.959 14.718 5.844 1.00 81.00 82 ASN A O 1
ATOM 652 N N . PHE A 1 83 ? -26.977 16.693 6.257 1.00 82.56 83 PHE A N 1
ATOM 653 C CA . PHE A 1 83 ? -25.679 16.400 5.633 1.00 82.56 83 PHE A CA 1
ATOM 654 C C . PHE A 1 83 ? -24.558 16.402 6.658 1.00 82.56 83 PHE A C 1
ATOM 656 O O . PHE A 1 83 ? -24.520 17.326 7.453 1.00 82.56 83 PHE A O 1
ATOM 663 N N . VAL A 1 84 ? -23.636 15.439 6.622 1.00 86.12 84 VAL A N 1
ATOM 664 C CA . VAL A 1 84 ? -22.396 15.440 7.430 1.00 86.12 84 VAL A CA 1
ATOM 665 C C . VAL A 1 84 ? -21.217 15.783 6.528 1.00 86.12 84 VAL A C 1
ATOM 667 O O . VAL A 1 84 ? -21.147 15.253 5.424 1.00 86.12 84 VAL A O 1
ATOM 670 N N . ASP A 1 85 ? -20.277 16.613 6.973 1.00 86.38 85 ASP A N 1
ATOM 671 C CA . ASP A 1 85 ? -19.046 16.829 6.212 1.00 86.38 85 ASP A CA 1
ATOM 672 C C . ASP A 1 85 ? -18.021 15.715 6.464 1.00 86.38 85 ASP A C 1
ATOM 674 O O . ASP A 1 85 ? -17.386 15.652 7.518 1.00 86.38 85 ASP A O 1
ATOM 678 N N . GLY A 1 86 ? -17.838 14.833 5.480 1.00 84.88 86 GLY A N 1
ATOM 679 C CA . GLY A 1 86 ? -16.851 13.757 5.584 1.00 84.88 86 GLY A CA 1
ATOM 680 C C . GLY A 1 86 ? -15.402 14.249 5.650 1.00 84.88 86 GLY A C 1
ATOM 681 O O . GLY A 1 86 ? -14.606 13.608 6.333 1.00 84.88 86 GLY A O 1
ATOM 682 N N . ASP A 1 87 ? -15.075 15.393 5.038 1.00 82.69 87 ASP A N 1
ATOM 683 C CA . ASP A 1 87 ? -13.715 15.950 5.076 1.00 82.69 87 ASP A CA 1
ATOM 684 C C . ASP A 1 87 ? -13.370 16.373 6.507 1.00 82.69 87 ASP A C 1
ATOM 686 O O . ASP A 1 87 ? -12.281 16.100 7.012 1.00 82.69 87 ASP A O 1
ATOM 690 N N . LEU A 1 88 ? -14.328 17.013 7.192 1.00 84.88 88 LEU A N 1
ATOM 691 C CA . LEU A 1 88 ? -14.152 17.416 8.583 1.00 84.88 88 LEU A CA 1
ATOM 692 C C . LEU A 1 88 ? -14.047 16.189 9.491 1.00 84.88 88 LEU A C 1
ATOM 694 O O . LEU A 1 88 ? -13.184 16.157 10.363 1.00 84.88 88 LEU A O 1
ATOM 698 N N . ILE A 1 89 ? -14.860 15.155 9.276 1.00 86.50 89 ILE A N 1
ATOM 699 C CA . ILE A 1 89 ? -14.767 13.910 10.053 1.00 86.50 89 ILE A CA 1
ATOM 700 C C . ILE A 1 89 ? -13.419 13.202 9.842 1.00 86.50 89 ILE A C 1
ATOM 702 O O . ILE A 1 89 ? -12.875 12.641 10.795 1.00 86.50 89 ILE A O 1
ATOM 706 N N . GLU A 1 90 ? -12.851 13.238 8.635 1.00 83.56 90 GLU A N 1
ATOM 707 C CA . GLU A 1 90 ? -11.548 12.624 8.353 1.00 83.56 90 GLU A CA 1
ATOM 708 C C . GLU A 1 90 ? -10.421 13.266 9.173 1.00 83.56 90 GLU A C 1
ATOM 710 O O . GLU A 1 90 ? -9.528 12.556 9.630 1.00 83.56 90 GLU A O 1
ATOM 715 N N . THR A 1 91 ? -10.520 14.561 9.505 1.00 85.00 91 THR A N 1
ATOM 716 C CA . THR A 1 91 ? -9.507 15.256 10.327 1.00 85.00 91 THR A CA 1
ATOM 717 C C . THR A 1 91 ? -9.243 14.594 11.681 1.00 85.00 91 THR A C 1
ATOM 719 O O . THR A 1 91 ? -8.154 14.754 12.236 1.00 85.00 91 THR A O 1
ATOM 722 N N . VAL A 1 92 ? -10.180 13.787 12.204 1.00 85.12 92 VAL A N 1
ATOM 723 C CA . VAL A 1 92 ? -9.983 12.994 13.429 1.00 85.12 92 VAL A CA 1
ATOM 724 C C . VAL A 1 92 ? -8.722 12.140 13.342 1.00 85.12 92 VAL A C 1
ATOM 726 O O . VAL A 1 92 ? -8.064 11.934 14.363 1.00 85.12 92 VAL A O 1
ATOM 729 N N . THR A 1 93 ? -8.349 11.629 12.163 1.00 83.12 93 THR A N 1
ATOM 730 C CA . THR A 1 93 ? -7.134 10.814 12.024 1.00 83.12 93 THR A CA 1
ATOM 731 C C . THR A 1 93 ? -5.875 11.619 12.309 1.00 83.12 93 THR A C 1
ATOM 733 O O . THR A 1 93 ? -4.952 11.087 12.938 1.00 83.12 93 THR A O 1
ATOM 736 N N . ASP A 1 94 ? -5.890 12.901 11.962 1.00 84.69 94 ASP A N 1
ATOM 737 C CA . ASP A 1 94 ? -4.730 13.791 11.970 1.00 84.69 94 ASP A CA 1
ATOM 738 C C . ASP A 1 94 ? -4.562 14.552 13.294 1.00 84.69 94 ASP A C 1
ATOM 740 O O . ASP A 1 94 ? -3.499 15.112 13.560 1.00 84.69 94 ASP A O 1
ATOM 744 N N . LEU A 1 95 ? -5.568 14.514 14.176 1.00 84.75 95 LEU A N 1
ATOM 745 C CA . LEU A 1 95 ? -5.490 15.108 15.513 1.00 84.75 95 LEU A CA 1
ATOM 746 C C . LEU A 1 95 ? -4.423 14.442 16.402 1.00 84.75 95 LEU A C 1
ATOM 748 O O . LEU A 1 95 ? -4.187 13.225 16.351 1.00 84.75 95 LEU A O 1
ATOM 752 N N . ASN A 1 96 ? -3.826 15.237 17.295 1.00 87.19 96 ASN A N 1
ATOM 753 C CA . ASN A 1 96 ? -2.946 14.737 18.354 1.00 87.19 96 ASN A CA 1
ATOM 754 C C . ASN A 1 96 ? -3.741 13.923 19.408 1.00 87.19 96 ASN A C 1
ATOM 756 O O . ASN A 1 96 ? -4.974 13.884 19.405 1.00 87.19 96 ASN A O 1
ATOM 760 N N . MET A 1 97 ? -3.036 13.217 20.300 1.00 84.19 97 MET A N 1
ATOM 761 C CA . MET A 1 97 ? -3.688 12.356 21.300 1.00 84.19 97 MET A CA 1
ATOM 762 C C . MET A 1 97 ? -4.517 13.136 22.329 1.00 84.19 97 MET A C 1
ATOM 764 O O . MET A 1 97 ? -5.543 12.624 22.777 1.00 84.19 97 MET A O 1
ATOM 768 N N . ASP A 1 98 ? -4.121 14.363 22.661 1.00 87.00 98 ASP A N 1
ATOM 769 C CA . ASP A 1 98 ? -4.815 15.190 23.651 1.00 87.00 98 ASP A CA 1
ATOM 770 C C . ASP A 1 98 ? -6.159 15.692 23.111 1.00 87.00 98 ASP A C 1
ATOM 772 O O . ASP A 1 98 ? -7.187 15.628 23.785 1.00 87.00 98 ASP A O 1
ATOM 776 N N . ASP A 1 99 ? -6.182 16.118 21.853 1.00 84.75 99 ASP A N 1
ATOM 777 C CA . ASP A 1 99 ? -7.372 16.585 21.150 1.00 84.75 99 ASP A CA 1
ATOM 778 C C . ASP A 1 99 ? -8.325 15.425 20.840 1.00 84.75 99 ASP A C 1
ATOM 780 O O . ASP A 1 99 ? -9.538 15.554 21.011 1.00 84.75 99 ASP A O 1
ATOM 784 N N . LYS A 1 100 ? -7.792 14.234 20.531 1.00 86.56 100 LYS A N 1
ATOM 785 C CA . LYS A 1 100 ? -8.588 12.994 20.477 1.00 86.56 100 LYS A CA 1
ATOM 786 C C . LYS A 1 100 ? -9.228 12.667 21.827 1.00 86.56 100 LYS A C 1
ATOM 788 O O . LYS A 1 100 ? -10.397 12.284 21.870 1.00 86.56 100 LYS A O 1
ATOM 793 N N . ALA A 1 101 ? -8.503 12.837 22.932 1.00 86.00 101 ALA A N 1
ATOM 794 C CA . ALA A 1 101 ? -9.052 12.610 24.2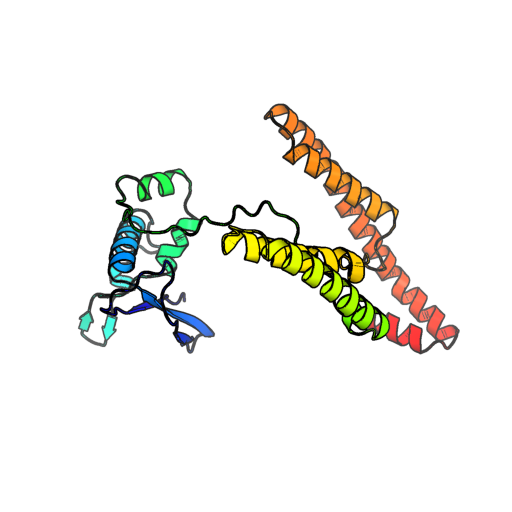67 1.00 86.00 101 ALA A CA 1
ATOM 795 C C . ALA A 1 101 ? -10.172 13.610 24.601 1.00 86.00 101 ALA A C 1
ATOM 797 O O . ALA A 1 101 ? -11.206 13.208 25.139 1.00 86.00 101 ALA A O 1
ATOM 798 N N . LYS A 1 102 ? -10.017 14.889 24.226 1.00 87.31 102 LYS A N 1
ATOM 799 C CA . LYS A 1 102 ? -11.073 15.911 24.360 1.00 87.31 102 LYS A CA 1
ATOM 800 C C . LYS A 1 102 ? -12.312 15.562 23.537 1.00 87.31 102 LYS A C 1
ATOM 802 O O . LYS A 1 102 ? -13.419 15.652 24.060 1.00 87.31 102 LYS A O 1
ATOM 807 N N . LEU A 1 103 ? -12.129 15.114 22.293 1.00 86.50 103 LEU A N 1
ATOM 808 C CA . LEU A 1 103 ? -13.219 14.715 21.399 1.00 86.50 103 LEU A CA 1
ATOM 809 C C . LEU A 1 103 ? -14.061 13.575 21.996 1.00 86.50 103 LEU A C 1
ATOM 811 O O . LEU A 1 103 ? -15.292 13.641 22.011 1.00 86.50 103 LEU A O 1
ATOM 815 N N . VAL A 1 104 ? -13.392 12.542 22.522 1.00 85.31 104 VAL A N 1
ATOM 816 C CA . VAL A 1 104 ? -14.033 11.332 23.067 1.00 85.31 104 VAL A CA 1
ATOM 817 C C . VAL A 1 104 ? -14.650 11.569 24.451 1.00 85.31 104 VAL A C 1
ATOM 819 O O . VAL A 1 104 ? -15.583 10.862 24.842 1.00 85.31 104 VAL A O 1
ATOM 822 N N . LYS A 1 105 ? -14.180 12.567 25.207 1.00 85.31 105 LYS A N 1
ATOM 823 C CA . LYS A 1 105 ? -14.677 12.856 26.558 1.00 85.31 105 LYS A CA 1
ATOM 824 C C . LYS A 1 105 ? -16.185 13.137 26.540 1.00 85.31 105 LYS A C 1
ATOM 826 O O . LYS A 1 105 ? -16.649 14.122 25.975 1.00 85.31 105 LYS A O 1
ATOM 831 N N . GLY A 1 106 ? -16.968 12.262 27.172 1.00 79.00 106 GLY A N 1
ATOM 832 C CA . GLY A 1 106 ? -18.429 12.392 27.234 1.00 79.00 106 GLY A CA 1
ATOM 833 C C . GLY A 1 106 ? -19.160 12.074 25.924 1.00 79.00 106 GLY A C 1
ATOM 834 O O . GLY A 1 106 ? -20.345 12.380 25.809 1.00 79.00 106 GLY A O 1
ATOM 835 N N . LEU A 1 107 ? -18.485 11.481 24.933 1.00 82.75 107 LEU A N 1
ATOM 836 C CA . LEU A 1 107 ? -19.132 10.976 23.725 1.00 82.75 107 LEU A CA 1
ATOM 837 C C . LEU A 1 107 ? -19.873 9.674 24.063 1.00 82.75 107 LEU A C 1
ATOM 839 O O . LEU A 1 107 ? -19.262 8.680 24.463 1.00 82.75 107 LEU A O 1
ATOM 843 N N . ARG A 1 108 ? -21.200 9.663 23.913 1.00 70.94 108 ARG A N 1
ATOM 844 C CA . ARG A 1 108 ? -22.007 8.453 24.117 1.00 70.94 108 ARG A CA 1
ATOM 845 C C . ARG A 1 108 ? -21.951 7.596 22.858 1.00 70.94 108 ARG A C 1
ATOM 847 O O . ARG A 1 108 ? -22.579 7.918 21.855 1.00 70.94 108 ARG A O 1
ATOM 854 N N . ILE A 1 109 ? -21.204 6.496 22.914 1.00 66.56 109 ILE A N 1
ATOM 855 C CA . ILE A 1 109 ? -21.180 5.509 21.831 1.00 66.56 109 ILE A CA 1
ATOM 856 C C . ILE A 1 109 ? -22.489 4.705 21.897 1.00 66.56 109 ILE A C 1
ATOM 858 O O . ILE A 1 109 ? -22.785 4.130 22.948 1.00 66.56 109 ILE A O 1
ATOM 862 N N . PRO A 1 110 ? -23.278 4.625 20.812 1.00 61.34 110 PRO A N 1
ATOM 863 C CA . PRO A 1 110 ? -24.461 3.775 20.780 1.00 61.34 110 PRO A CA 1
ATOM 864 C C . PRO A 1 110 ? -24.074 2.316 21.082 1.00 61.34 110 PRO A C 1
ATOM 866 O O . PRO A 1 110 ? -23.329 1.696 20.324 1.00 61.34 110 PRO A O 1
ATOM 869 N N . MET A 1 111 ? -24.595 1.748 22.177 1.00 49.81 111 MET A N 1
ATOM 870 C CA . MET A 1 111 ? -24.237 0.403 22.675 1.00 49.81 111 MET A CA 1
ATOM 871 C C . MET A 1 111 ? -24.480 -0.743 21.670 1.00 49.81 111 MET A C 1
ATOM 873 O O . MET A 1 111 ? -23.942 -1.833 21.844 1.00 49.81 111 MET A O 1
ATOM 877 N N . LYS A 1 112 ? -25.266 -0.517 20.608 1.00 53.09 112 LYS A N 1
ATOM 878 C CA . LYS A 1 112 ? -25.571 -1.501 19.550 1.00 53.09 112 LYS A CA 1
ATOM 879 C C . LYS A 1 112 ? -24.698 -1.377 18.294 1.00 53.09 112 LYS A C 1
ATOM 881 O O . LYS A 1 112 ? -24.971 -2.046 17.297 1.00 53.09 112 LYS A O 1
ATOM 886 N N . LEU A 1 113 ? -23.634 -0.574 18.307 1.00 50.50 113 LEU A N 1
ATOM 887 C CA . LEU A 1 113 ? -22.644 -0.625 17.233 1.00 50.50 113 LEU A CA 1
ATOM 888 C C . LEU A 1 113 ? -21.816 -1.903 17.387 1.00 50.50 113 LEU A C 1
ATOM 890 O O . LEU A 1 113 ? -20.911 -1.982 18.217 1.00 50.50 113 LEU A O 1
ATOM 894 N N . LYS A 1 114 ? -22.088 -2.908 16.545 1.00 47.38 114 LYS A N 1
ATOM 895 C CA . LYS A 1 114 ? -21.099 -3.954 16.266 1.00 47.38 114 LYS A CA 1
ATOM 896 C C . LYS A 1 114 ? -19.930 -3.276 15.562 1.00 47.38 114 LYS A C 1
ATOM 898 O O . LYS A 1 114 ? -19.886 -3.213 14.334 1.00 47.38 114 LYS A O 1
ATOM 903 N N . LEU A 1 115 ? -18.992 -2.743 16.345 1.00 43.28 115 LEU A N 1
ATOM 904 C CA . LEU A 1 115 ? -17.668 -2.414 15.852 1.00 43.28 115 LEU A CA 1
ATOM 905 C C . LEU A 1 115 ? -17.164 -3.696 15.198 1.00 43.28 115 LEU A C 1
ATOM 907 O O . LEU A 1 115 ? -16.910 -4.692 15.881 1.00 43.28 115 LEU A O 1
ATOM 911 N N . LYS A 1 116 ? -17.054 -3.708 13.865 1.00 40.66 116 LYS A N 1
ATOM 912 C CA . LYS A 1 116 ? -16.171 -4.680 13.230 1.00 40.66 116 LYS A CA 1
ATOM 913 C C . LYS A 1 116 ? -14.845 -4.458 13.931 1.00 40.66 116 LYS A C 1
ATOM 915 O O . LYS A 1 116 ? -14.300 -3.359 13.830 1.00 40.66 116 LYS A O 1
ATOM 920 N N . LYS A 1 117 ? -14.383 -5.454 14.700 1.00 38.19 117 LYS A N 1
ATOM 921 C CA . LYS A 1 117 ? -13.013 -5.467 15.206 1.00 38.19 117 LYS A CA 1
ATOM 922 C C . LYS A 1 117 ? -12.170 -5.063 14.010 1.00 38.19 117 LYS A C 1
ATOM 924 O O . LYS A 1 117 ? -12.199 -5.741 12.980 1.00 38.19 117 LYS A O 1
ATOM 929 N N . HIS A 1 118 ? -11.532 -3.901 14.106 1.00 32.59 118 HIS A N 1
ATOM 930 C CA . HIS A 1 118 ? -10.497 -3.569 13.157 1.00 32.59 118 HIS A CA 1
ATOM 931 C C . HIS A 1 118 ? -9.561 -4.762 13.242 1.00 32.59 118 HIS A C 1
ATOM 933 O O . HIS A 1 118 ? -9.161 -5.172 14.334 1.00 32.59 118 HIS A O 1
ATOM 939 N N . TRP A 1 119 ? -9.334 -5.410 12.107 1.00 26.25 119 TRP A N 1
ATOM 940 C CA . TRP A 1 119 ? -8.314 -6.426 12.042 1.00 26.25 119 TRP A CA 1
ATOM 941 C C . TRP A 1 119 ? -7.050 -5.721 12.523 1.00 26.25 119 TRP A C 1
ATOM 943 O O . TRP A 1 119 ? -6.519 -4.861 11.818 1.00 26.25 119 TRP A O 1
ATOM 953 N N . THR A 1 120 ? -6.589 -6.026 13.737 1.00 33.81 120 THR A N 1
ATOM 954 C CA . THR A 1 120 ? -5.191 -5.855 14.089 1.00 33.81 120 THR A CA 1
ATOM 955 C C . THR A 1 120 ? -4.493 -6.779 13.117 1.00 33.81 120 THR A C 1
ATOM 957 O O . THR A 1 120 ? -4.334 -7.973 13.353 1.00 33.81 120 THR A O 1
ATOM 960 N N . MET A 1 121 ? -4.176 -6.239 11.942 1.00 36.06 121 MET A N 1
ATOM 961 C CA . MET A 1 121 ? -3.186 -6.805 11.061 1.00 36.06 121 MET A CA 1
ATOM 962 C C . MET A 1 121 ? -1.921 -6.867 11.911 1.00 36.06 121 MET A C 1
ATOM 964 O O . MET A 1 121 ? -1.097 -5.955 11.902 1.00 36.06 121 MET A O 1
ATOM 968 N N . GLY A 1 122 ? -1.744 -7.982 12.626 1.00 33.84 122 GLY A N 1
ATOM 969 C CA . GLY A 1 122 ? -0.453 -8.632 12.635 1.00 33.84 122 GLY A CA 1
ATOM 970 C C . GLY A 1 122 ? -0.055 -8.633 11.173 1.00 33.84 122 GLY A C 1
ATOM 971 O O . GLY A 1 122 ? -0.726 -9.243 10.341 1.00 33.84 122 GLY A O 1
ATOM 972 N N . ARG A 1 123 ? 0.878 -7.749 10.831 1.00 37.16 123 ARG A N 1
ATOM 973 C CA . ARG A 1 123 ? 1.276 -7.484 9.458 1.00 37.16 123 ARG A CA 1
ATOM 974 C C . ARG A 1 123 ? 2.029 -8.715 8.979 1.00 37.16 123 ARG A C 1
ATOM 976 O O . ARG A 1 123 ? 3.250 -8.696 8.880 1.00 37.16 123 ARG A O 1
ATOM 983 N N . THR A 1 124 ? 1.307 -9.787 8.681 1.00 42.09 124 THR A N 1
ATOM 984 C CA . THR A 1 124 ? 1.792 -10.830 7.801 1.00 42.09 124 THR A CA 1
ATOM 985 C C . THR A 1 124 ? 1.939 -10.112 6.479 1.00 42.09 124 THR A C 1
ATOM 987 O O . THR A 1 124 ? 0.957 -9.666 5.886 1.00 42.09 124 THR A O 1
ATOM 990 N N . ILE A 1 125 ? 3.179 -9.847 6.080 1.00 42.38 125 ILE A N 1
ATOM 991 C CA . ILE A 1 125 ? 3.486 -9.320 4.757 1.00 42.38 125 ILE A CA 1
ATOM 992 C C . ILE A 1 125 ? 2.761 -10.260 3.793 1.00 42.38 125 ILE A C 1
ATOM 994 O O . ILE A 1 125 ? 3.174 -11.407 3.663 1.00 42.38 125 ILE A O 1
ATOM 998 N N . SER A 1 126 ? 1.643 -9.819 3.204 1.00 51.94 126 SER A N 1
ATOM 999 C CA . SER A 1 126 ? 0.891 -10.609 2.230 1.00 51.94 126 SER A CA 1
ATOM 1000 C C . SER A 1 126 ? 1.777 -10.749 1.001 1.00 51.94 126 SER A C 1
ATOM 1002 O O . SER A 1 126 ? 1.708 -9.952 0.063 1.00 51.94 126 SER A O 1
ATOM 1004 N N . GLN A 1 127 ? 2.688 -11.716 1.041 1.00 62.97 127 GLN A N 1
ATOM 1005 C CA . GLN A 1 127 ? 3.539 -12.059 -0.075 1.00 62.97 127 GLN A CA 1
ATOM 1006 C C . GLN A 1 127 ? 2.633 -12.652 -1.145 1.00 62.97 127 GLN A C 1
ATOM 1008 O O . GLN A 1 127 ? 2.088 -13.743 -0.988 1.00 62.97 127 GLN A O 1
ATOM 1013 N N . LYS A 1 128 ? 2.433 -11.891 -2.224 1.00 74.81 128 LYS A N 1
ATOM 1014 C CA . LYS A 1 128 ? 1.608 -12.319 -3.355 1.00 74.81 128 LYS A CA 1
ATOM 1015 C C . LYS A 1 128 ? 2.130 -13.661 -3.871 1.00 74.81 128 LYS A C 1
ATOM 1017 O O . LYS A 1 128 ? 3.329 -13.796 -4.113 1.00 74.81 128 LYS A O 1
ATOM 1022 N N . PHE A 1 129 ? 1.241 -14.635 -4.039 1.00 81.75 129 PHE A N 1
ATOM 1023 C CA . PHE A 1 129 ? 1.585 -15.906 -4.672 1.00 81.75 129 PHE A CA 1
ATOM 1024 C C . PHE A 1 129 ? 1.950 -15.694 -6.142 1.00 81.75 129 PHE A C 1
ATOM 1026 O O . PHE A 1 129 ? 1.498 -14.735 -6.780 1.00 81.75 129 PHE A O 1
ATOM 1033 N N . ASN A 1 130 ? 2.795 -16.567 -6.684 1.00 78.38 130 ASN A N 1
ATOM 1034 C CA . ASN A 1 130 ? 3.203 -16.475 -8.078 1.00 78.38 130 ASN A CA 1
ATOM 1035 C C . ASN A 1 130 ? 2.109 -17.013 -9.017 1.00 78.38 130 ASN A C 1
ATOM 1037 O O . ASN A 1 130 ? 2.130 -18.169 -9.432 1.00 78.38 130 ASN A O 1
ATOM 1041 N N . THR A 1 131 ? 1.159 -16.154 -9.386 1.00 80.12 131 THR A N 1
ATOM 1042 C CA . THR A 1 131 ? 0.050 -16.507 -10.289 1.00 80.12 131 THR A CA 1
ATOM 1043 C C . THR A 1 131 ? 0.495 -16.839 -11.714 1.00 80.12 131 THR A C 1
ATOM 1045 O O . THR A 1 131 ? -0.280 -17.428 -12.461 1.00 80.12 131 THR A O 1
ATOM 1048 N N . ALA A 1 132 ? 1.740 -16.531 -12.104 1.00 79.94 132 ALA A N 1
ATOM 1049 C CA . ALA A 1 132 ? 2.273 -16.932 -13.406 1.00 79.94 132 ALA A CA 1
ATOM 1050 C C . ALA A 1 132 ? 2.361 -18.460 -13.552 1.00 79.94 132 ALA A C 1
ATOM 1052 O O . ALA A 1 132 ? 2.235 -18.961 -14.663 1.00 79.94 132 ALA A O 1
ATOM 1053 N N . PHE A 1 133 ? 2.495 -19.206 -12.447 1.00 80.44 133 PHE A N 1
ATOM 1054 C CA . PHE A 1 133 ? 2.483 -20.671 -12.479 1.00 80.44 133 PHE A CA 1
ATOM 1055 C C . PHE A 1 133 ? 1.125 -21.272 -12.839 1.00 80.44 133 PHE A C 1
ATOM 1057 O O . PHE A 1 133 ? 1.077 -22.430 -13.220 1.00 80.44 133 PHE A O 1
ATOM 1064 N N . LEU A 1 134 ? 0.037 -20.500 -12.779 1.00 81.31 134 LEU A N 1
ATOM 1065 C CA . LEU A 1 134 ? -1.272 -20.951 -13.260 1.00 81.31 134 LEU A CA 1
ATOM 1066 C C . LEU A 1 134 ? -1.407 -20.853 -14.787 1.00 81.31 134 LEU A C 1
ATOM 1068 O O . LEU A 1 134 ? -2.397 -21.326 -15.333 1.00 81.31 134 LEU A O 1
ATOM 1072 N N . ARG A 1 135 ? -0.440 -20.227 -15.476 1.00 82.38 135 ARG A N 1
ATOM 1073 C CA . ARG A 1 135 ? -0.371 -20.215 -16.948 1.00 82.38 135 ARG A CA 1
ATOM 1074 C C . ARG A 1 135 ? 0.279 -21.478 -17.512 1.00 82.38 135 ARG A C 1
ATOM 1076 O O . ARG A 1 135 ? 0.131 -21.751 -18.694 1.00 82.38 135 ARG A O 1
ATOM 1083 N N . ASP A 1 136 ? 1.018 -22.197 -16.675 1.00 86.00 136 ASP A N 1
ATOM 1084 C CA . ASP A 1 136 ? 1.628 -23.481 -16.995 1.00 86.00 136 ASP A CA 1
ATOM 1085 C C . ASP A 1 136 ? 0.589 -24.584 -16.753 1.00 86.00 136 ASP A C 1
ATOM 1087 O O . ASP A 1 136 ? 0.054 -24.716 -15.647 1.00 86.00 136 ASP A O 1
ATOM 1091 N N . THR A 1 137 ? 0.264 -25.333 -17.805 1.00 87.06 137 THR A N 1
ATOM 1092 C CA . THR A 1 137 ? -0.802 -26.343 -17.792 1.00 87.06 137 THR A CA 1
ATOM 1093 C C . THR A 1 137 ? -0.527 -27.457 -16.781 1.00 87.06 137 THR A C 1
ATOM 1095 O O . THR A 1 137 ? -1.442 -27.879 -16.070 1.00 87.06 137 THR A O 1
ATOM 1098 N N . ASP A 1 138 ? 0.728 -27.885 -16.641 1.00 88.81 138 ASP A N 1
ATOM 1099 C CA . ASP A 1 138 ? 1.116 -28.975 -15.742 1.00 88.81 138 ASP A CA 1
ATOM 1100 C C . ASP A 1 138 ? 0.997 -28.540 -14.282 1.00 88.81 138 ASP A C 1
ATOM 1102 O O . ASP A 1 138 ? 0.435 -29.247 -13.437 1.00 88.81 138 ASP A O 1
ATOM 1106 N N . LYS A 1 139 ? 1.452 -27.322 -13.976 1.00 85.94 139 LYS A N 1
ATOM 1107 C CA . LYS A 1 139 ? 1.319 -26.744 -12.632 1.00 85.94 139 LYS A CA 1
ATOM 1108 C C . LYS A 1 139 ? -0.121 -26.429 -12.266 1.00 85.94 139 LYS A C 1
ATOM 1110 O O . LYS A 1 139 ? -0.500 -26.617 -11.108 1.00 85.94 139 LYS A O 1
ATOM 1115 N N . LEU A 1 140 ? -0.932 -25.985 -13.223 1.00 86.12 140 LEU A N 1
ATOM 1116 C CA . LEU A 1 140 ? -2.360 -25.767 -13.014 1.00 86.12 140 LEU A CA 1
ATOM 1117 C C . LEU A 1 140 ? -3.079 -27.084 -12.690 1.00 86.12 140 LEU A C 1
ATOM 1119 O O . LEU A 1 140 ? -3.887 -27.129 -11.762 1.00 86.12 140 LEU A O 1
ATOM 1123 N N . ASN A 1 141 ? -2.764 -28.162 -13.409 1.00 88.75 141 ASN A N 1
ATOM 1124 C CA . ASN A 1 141 ? -3.333 -29.482 -13.144 1.00 88.75 141 ASN A CA 1
ATOM 1125 C C . ASN A 1 141 ? -2.903 -30.011 -11.773 1.00 88.75 141 ASN A C 1
ATOM 1127 O O . ASN A 1 141 ? -3.748 -30.447 -10.990 1.00 88.75 141 ASN A O 1
ATOM 1131 N N . LYS A 1 142 ? -1.622 -29.860 -11.418 1.00 89.81 142 LYS A N 1
ATOM 1132 C CA . LYS A 1 142 ? -1.128 -30.176 -10.072 1.00 89.81 142 LYS A CA 1
ATOM 1133 C C . LYS A 1 142 ? -1.862 -29.380 -8.989 1.00 89.81 142 LYS A C 1
ATOM 1135 O O . LYS A 1 142 ? -2.259 -29.955 -7.980 1.00 89.81 142 LYS A O 1
ATOM 1140 N N . PHE A 1 143 ? -2.090 -28.082 -9.201 1.00 89.69 143 PHE A N 1
ATOM 1141 C CA . PHE A 1 143 ? -2.852 -27.241 -8.273 1.00 89.69 143 PHE A CA 1
ATOM 1142 C C . PHE A 1 143 ? -4.271 -27.775 -8.063 1.00 89.69 143 PHE A C 1
ATOM 1144 O O . PHE A 1 143 ? -4.701 -27.915 -6.921 1.00 89.69 143 PHE A O 1
ATOM 1151 N N . LYS A 1 144 ? -4.980 -28.116 -9.147 1.00 90.50 144 LYS A N 1
ATOM 1152 C CA . LYS A 1 144 ? -6.342 -28.669 -9.083 1.00 90.50 144 LYS A CA 1
ATOM 1153 C C . LYS A 1 144 ? -6.391 -29.983 -8.304 1.00 90.50 144 LYS A C 1
ATOM 1155 O O . LYS A 1 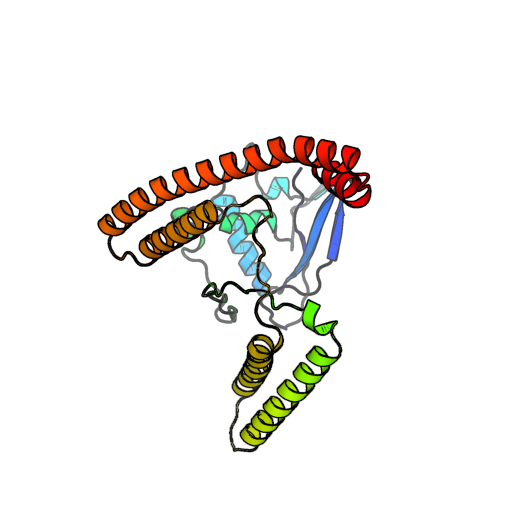144 ? -7.256 -30.130 -7.448 1.00 90.50 144 LYS A O 1
ATOM 1160 N N . ILE A 1 145 ? -5.452 -30.897 -8.559 1.00 90.50 145 ILE A N 1
ATOM 1161 C CA . ILE A 1 145 ? -5.387 -32.200 -7.880 1.00 90.50 145 ILE A CA 1
ATOM 1162 C C . ILE A 1 145 ? -5.130 -32.016 -6.380 1.00 90.50 145 ILE A C 1
ATOM 1164 O O . ILE A 1 145 ? -5.887 -32.529 -5.561 1.00 90.50 145 ILE A O 1
ATOM 1168 N N . VAL A 1 146 ? -4.108 -31.238 -6.007 1.00 89.81 146 VAL A N 1
ATOM 1169 C CA . VAL A 1 146 ? -3.767 -31.001 -4.592 1.00 89.81 146 VAL A CA 1
ATOM 1170 C C . VAL A 1 146 ? -4.912 -30.299 -3.863 1.00 89.81 146 VAL A C 1
ATOM 1172 O O . VAL A 1 146 ? -5.239 -30.661 -2.733 1.00 89.81 146 VAL A O 1
ATOM 1175 N N . LEU A 1 147 ? -5.550 -29.321 -4.513 1.00 89.56 147 LEU A N 1
ATOM 1176 C CA . LEU A 1 147 ? -6.699 -28.627 -3.948 1.00 89.56 147 LEU A CA 1
ATOM 1177 C C . LEU A 1 147 ? -7.873 -29.587 -3.731 1.00 89.56 147 LEU A C 1
ATOM 1179 O O . LEU A 1 147 ? -8.440 -29.605 -2.644 1.00 89.56 147 LEU A O 1
ATOM 1183 N N . SER A 1 148 ? -8.199 -30.401 -4.738 1.00 89.50 148 SER A N 1
ATOM 1184 C CA . SER A 1 148 ? -9.280 -31.388 -4.676 1.00 89.50 148 SER A CA 1
ATOM 1185 C C . SER A 1 148 ? -9.059 -32.391 -3.548 1.00 89.50 148 SER A C 1
ATOM 1187 O O . SER A 1 148 ? -9.960 -32.612 -2.746 1.00 89.50 148 SER A O 1
ATOM 1189 N N . ASN A 1 149 ? -7.847 -32.936 -3.425 1.00 88.38 149 ASN A N 1
ATOM 1190 C CA . ASN A 1 149 ? -7.517 -33.894 -2.371 1.00 88.38 149 ASN A CA 1
ATOM 1191 C C . ASN A 1 149 ? -7.680 -33.277 -0.975 1.00 88.38 149 ASN A C 1
ATOM 1193 O O . ASN A 1 149 ? -8.278 -33.895 -0.099 1.00 88.38 149 ASN A O 1
ATOM 1197 N N . LYS A 1 150 ? -7.219 -32.034 -0.777 1.00 85.56 150 LYS A N 1
ATOM 1198 C CA . LYS A 1 150 ? -7.378 -31.327 0.505 1.00 85.56 150 LYS A CA 1
ATOM 1199 C C . LYS A 1 150 ? -8.836 -30.995 0.822 1.00 85.56 150 LYS A C 1
ATOM 1201 O O . LYS A 1 150 ? -9.237 -31.064 1.981 1.00 85.56 150 LYS A O 1
ATOM 1206 N N . PHE A 1 151 ? -9.642 -30.660 -0.185 1.00 82.81 151 PHE A N 1
ATOM 1207 C CA . PHE A 1 151 ? -11.072 -30.439 0.021 1.00 82.81 151 PHE A CA 1
ATOM 1208 C C . PHE A 1 151 ? -11.815 -31.722 0.379 1.00 82.81 151 PHE A C 1
ATOM 1210 O O . PHE A 1 151 ? -12.671 -31.658 1.251 1.00 82.81 151 PHE A O 1
ATOM 1217 N N . GLN A 1 152 ? -11.465 -32.868 -0.208 1.00 82.69 152 GLN A N 1
ATOM 1218 C CA . GLN A 1 152 ? -12.064 -34.142 0.199 1.00 82.69 152 GLN A CA 1
ATOM 1219 C C . GLN A 1 152 ? -11.753 -34.467 1.660 1.00 82.69 152 GLN A C 1
ATOM 1221 O O . GLN A 1 152 ? -12.673 -34.649 2.448 1.00 82.69 152 GLN A O 1
ATOM 1226 N N . THR A 1 153 ? -10.484 -34.360 2.072 1.00 78.12 153 THR A N 1
ATOM 1227 C CA . THR A 1 153 ? -10.113 -34.552 3.487 1.00 78.12 153 THR A CA 1
ATOM 1228 C C . THR A 1 153 ? -10.811 -33.572 4.431 1.00 78.12 153 THR A C 1
ATOM 1230 O O . THR A 1 153 ? -11.066 -33.892 5.588 1.00 78.12 153 THR A O 1
ATOM 1233 N N . PHE A 1 154 ? -11.115 -32.362 3.953 1.00 76.88 154 PHE A N 1
ATOM 1234 C CA . PHE A 1 154 ? -11.839 -31.362 4.727 1.00 76.88 154 PHE A CA 1
ATOM 1235 C C . PHE A 1 154 ? -13.334 -31.693 4.836 1.00 76.88 154 PHE A C 1
ATOM 1237 O O . PHE A 1 154 ? -13.899 -31.553 5.914 1.00 76.88 154 PHE A O 1
ATOM 1244 N N . LEU A 1 155 ? -13.966 -32.162 3.755 1.00 74.44 155 LEU A N 1
ATOM 1245 C CA . LEU A 1 155 ? -15.370 -32.582 3.746 1.00 74.44 155 LEU A CA 1
ATOM 1246 C C . LEU A 1 155 ? -15.604 -33.813 4.632 1.00 74.44 155 LEU A C 1
ATOM 1248 O O . LEU A 1 155 ? -16.577 -33.831 5.381 1.00 74.44 155 LEU A O 1
ATOM 1252 N N . ASP A 1 156 ? -14.682 -34.777 4.634 1.00 75.19 156 ASP A N 1
ATOM 1253 C CA . ASP A 1 156 ? -14.738 -35.943 5.527 1.00 75.19 156 ASP A CA 1
ATOM 1254 C C . ASP A 1 156 ? -14.693 -35.535 7.011 1.00 75.19 156 ASP A C 1
ATOM 1256 O O . ASP A 1 156 ? -15.364 -36.137 7.849 1.00 75.19 156 ASP A O 1
ATOM 1260 N N . LEU A 1 157 ? -13.958 -34.464 7.334 1.00 69.81 157 LEU A N 1
ATOM 1261 C CA . LEU A 1 157 ? -13.846 -33.909 8.687 1.00 69.81 157 LEU A CA 1
ATOM 1262 C C . LEU A 1 157 ? -15.105 -33.139 9.128 1.00 69.81 157 LEU A C 1
ATOM 1264 O O . LEU A 1 157 ? -15.395 -33.069 10.320 1.00 69.81 157 LEU A O 1
ATOM 1268 N N . LEU A 1 158 ? -15.845 -32.554 8.180 1.00 67.00 158 LEU A N 1
ATOM 1269 C CA . LEU A 1 158 ? -17.092 -31.820 8.438 1.00 67.00 158 LEU A CA 1
ATOM 1270 C C . LEU A 1 158 ? -18.300 -32.735 8.670 1.00 67.00 158 LEU A C 1
ATOM 1272 O O . LEU A 1 158 ? -19.292 -32.292 9.245 1.00 67.00 158 LEU A O 1
ATOM 1276 N N . ASN A 1 159 ? -18.222 -33.998 8.248 1.00 66.06 159 ASN A N 1
ATOM 1277 C CA . ASN A 1 159 ? -19.274 -34.990 8.477 1.00 66.06 159 ASN A CA 1
ATOM 1278 C C . ASN A 1 159 ? -19.295 -35.519 9.931 1.00 66.06 159 ASN A C 1
ATOM 1280 O O . ASN A 1 159 ? -20.165 -36.317 10.276 1.00 66.06 159 ASN A O 1
ATOM 1284 N N . GLY A 1 160 ? -18.369 -35.066 10.788 1.00 58.59 160 GLY A N 1
ATOM 1285 C CA . GLY A 1 160 ? -18.405 -35.247 12.240 1.00 58.59 160 GLY A CA 1
ATOM 1286 C C . GLY A 1 160 ? -19.171 -34.114 12.937 1.00 58.59 160 GLY A C 1
ATOM 1287 O O . GLY A 1 160 ? -18.969 -32.937 12.655 1.00 58.59 160 GLY A O 1
ATOM 1288 N N . GLU A 1 161 ? -20.067 -34.482 13.848 1.00 46.66 161 GLU A N 1
ATOM 1289 C CA . GLU A 1 161 ? -21.035 -33.631 14.553 1.00 46.66 161 GLU A CA 1
ATOM 1290 C C . GLU A 1 161 ? -20.469 -32.290 15.096 1.00 46.66 161 GLU A C 1
ATOM 1292 O O . GLU A 1 161 ? -19.477 -32.260 15.824 1.00 46.66 161 GLU A O 1
ATOM 1297 N N . GLY A 1 162 ? -21.148 -31.166 14.802 1.00 56.22 162 GLY A N 1
ATOM 1298 C CA . GLY A 1 162 ? -21.032 -29.917 15.578 1.00 56.22 162 GLY A CA 1
ATOM 1299 C C . GLY A 1 162 ? -20.139 -28.781 15.044 1.00 56.22 162 GLY A C 1
ATOM 1300 O O . GLY A 1 162 ? -19.755 -27.904 15.820 1.00 56.22 162 GLY A O 1
ATOM 1301 N N . THR A 1 163 ? -19.797 -28.722 13.753 1.00 57.03 163 THR A N 1
ATOM 1302 C CA . THR A 1 163 ? -18.940 -27.634 13.234 1.00 57.03 163 THR A CA 1
ATOM 1303 C C . THR A 1 163 ? -19.705 -26.328 12.977 1.00 57.03 163 THR A C 1
ATOM 1305 O O . THR A 1 163 ? -20.670 -26.292 12.213 1.00 57.03 163 THR A O 1
ATOM 1308 N N . THR A 1 164 ? -19.257 -25.222 13.579 1.00 74.94 164 THR A N 1
ATOM 1309 C CA . THR A 1 164 ? -19.826 -23.882 13.361 1.00 74.94 164 THR A CA 1
ATOM 1310 C C . THR A 1 164 ? -19.428 -23.309 11.992 1.00 74.94 164 THR A C 1
ATOM 1312 O O . THR A 1 164 ? -18.338 -23.573 11.485 1.00 74.94 164 THR A O 1
ATOM 1315 N N . VAL A 1 165 ? -20.275 -22.452 11.402 1.00 75.19 165 VAL A N 1
ATOM 1316 C CA . VAL A 1 165 ? -20.024 -21.805 10.090 1.00 75.19 165 VAL A CA 1
ATOM 1317 C C . VAL A 1 165 ? -18.668 -21.077 10.042 1.00 75.19 165 VAL A C 1
ATOM 1319 O O . VAL A 1 165 ? -18.002 -21.060 9.006 1.00 75.19 165 VAL A O 1
ATOM 1322 N N . GLU A 1 166 ? -18.217 -20.516 11.168 1.00 72.25 166 GLU A N 1
ATOM 1323 C CA . GLU A 1 166 ? -16.907 -19.862 11.280 1.00 72.25 166 GLU A CA 1
ATOM 1324 C C . GLU A 1 166 ? -15.734 -20.847 11.182 1.00 72.25 166 GLU A C 1
ATOM 1326 O O . GLU A 1 166 ? -14.735 -20.543 10.524 1.00 72.25 166 GLU A O 1
ATOM 1331 N N . SER A 1 167 ? -15.860 -22.030 11.793 1.00 77.19 167 SER A N 1
ATOM 1332 C CA . SER A 1 167 ? -14.861 -23.101 11.693 1.00 77.19 167 SER A CA 1
ATOM 1333 C C . SER A 1 167 ? -14.738 -23.595 10.251 1.00 77.19 167 SER A C 1
ATOM 1335 O O . SER A 1 167 ? -13.633 -23.734 9.721 1.00 77.19 167 SER A O 1
ATOM 1337 N N . ASN A 1 168 ? -15.875 -23.737 9.567 1.00 79.25 168 ASN A N 1
ATOM 1338 C CA . ASN A 1 168 ? -15.915 -24.206 8.183 1.00 79.25 168 ASN A CA 1
ATOM 1339 C C . ASN A 1 168 ? -15.240 -23.203 7.248 1.00 79.25 168 ASN A C 1
ATOM 1341 O O . ASN A 1 168 ? -14.386 -23.559 6.437 1.00 79.25 168 ASN A O 1
ATOM 1345 N N . TRP A 1 169 ? -15.558 -21.919 7.411 1.00 75.50 169 TRP A N 1
ATOM 1346 C CA . TRP A 1 169 ? -14.909 -20.859 6.648 1.00 75.50 169 TRP A CA 1
ATOM 1347 C C . TRP A 1 169 ? -13.393 -20.805 6.890 1.00 75.50 169 TRP A C 1
ATOM 1349 O O . TRP A 1 169 ? -12.616 -20.593 5.954 1.00 75.50 169 TRP A O 1
ATOM 1359 N N . LYS A 1 170 ? -12.954 -21.033 8.134 1.00 82.88 170 LYS A N 1
ATOM 1360 C CA . LYS A 1 170 ? -11.533 -21.099 8.485 1.00 82.88 170 LYS A CA 1
ATOM 1361 C C . LYS A 1 170 ? -10.830 -22.265 7.781 1.00 82.88 170 LYS A C 1
ATOM 1363 O O . LYS A 1 170 ? -9.796 -22.033 7.157 1.00 82.88 170 LYS A O 1
ATOM 1368 N N . GLY A 1 171 ? -11.409 -23.465 7.795 1.00 81.50 171 GLY A N 1
ATOM 1369 C CA . GLY A 1 171 ? -10.822 -24.638 7.140 1.00 81.50 171 GLY A CA 1
ATOM 1370 C C . GLY A 1 171 ? -10.750 -24.525 5.613 1.00 81.50 171 GLY A C 1
ATOM 1371 O O . GLY A 1 171 ? -9.730 -24.874 5.014 1.00 81.50 171 GLY A O 1
ATOM 1372 N N . ILE A 1 172 ? -11.760 -23.919 4.973 1.00 81.56 172 ILE A N 1
ATOM 1373 C CA . ILE A 1 172 ? -11.718 -23.593 3.534 1.00 81.56 172 ILE A CA 1
ATOM 1374 C C . ILE A 1 172 ? -10.552 -22.642 3.242 1.00 81.56 172 ILE A C 1
ATOM 1376 O O . ILE A 1 172 ? -9.755 -22.862 2.324 1.00 81.56 172 ILE A O 1
ATOM 1380 N N . LYS A 1 173 ? -10.422 -21.582 4.046 1.00 82.06 173 LYS A N 1
ATOM 1381 C CA . LYS A 1 173 ? -9.363 -20.586 3.879 1.00 82.06 173 LYS A CA 1
ATOM 1382 C C . LYS A 1 173 ? -7.976 -21.198 4.064 1.00 82.06 173 LYS A C 1
ATOM 1384 O O . LYS A 1 173 ? -7.073 -20.886 3.286 1.00 82.06 173 LYS A O 1
ATOM 1389 N N . GLU A 1 174 ? -7.800 -22.061 5.059 1.00 84.75 174 GLU A N 1
ATOM 1390 C CA . GLU A 1 174 ? -6.543 -22.765 5.334 1.00 84.75 174 GLU A CA 1
ATOM 1391 C C . GLU A 1 174 ? -6.185 -23.749 4.218 1.00 84.75 174 GLU A C 1
ATOM 1393 O O . GLU A 1 174 ? -5.044 -23.744 3.759 1.00 84.75 174 GLU A O 1
ATOM 1398 N N . SER A 1 175 ? -7.160 -24.499 3.699 1.00 84.75 175 SER A N 1
ATOM 1399 C CA . SER A 1 175 ? -6.968 -25.444 2.591 1.00 84.75 175 SER A CA 1
ATOM 1400 C C . SER A 1 175 ? -6.486 -24.740 1.321 1.00 84.75 175 SER A C 1
ATOM 1402 O O . SER A 1 175 ? -5.465 -25.115 0.742 1.00 84.75 175 SER A O 1
ATOM 1404 N N . ILE A 1 176 ? -7.156 -23.650 0.929 1.00 85.19 176 ILE A N 1
ATOM 1405 C CA . ILE A 1 176 ? -6.754 -22.836 -0.228 1.00 85.19 176 ILE A CA 1
ATOM 1406 C C . ILE A 1 176 ? -5.371 -22.218 0.006 1.00 85.19 176 ILE A C 1
ATOM 1408 O O . ILE A 1 176 ? -4.500 -22.277 -0.862 1.00 85.19 176 ILE A O 1
ATOM 1412 N N . THR A 1 177 ? -5.143 -21.642 1.188 1.00 85.75 177 THR A N 1
ATOM 1413 C CA . THR A 1 177 ? -3.875 -20.979 1.521 1.00 85.75 177 THR A CA 1
ATOM 1414 C C . THR A 1 177 ? -2.710 -21.971 1.529 1.00 85.75 177 THR A C 1
ATOM 1416 O O . THR A 1 177 ? -1.639 -21.659 1.013 1.00 85.75 177 THR A O 1
ATOM 1419 N N . SER A 1 178 ? -2.908 -23.175 2.064 1.00 86.19 178 SER A N 1
ATOM 1420 C CA . SER A 1 178 ? -1.918 -24.255 2.085 1.00 86.19 178 SER A CA 1
ATOM 1421 C C . SER A 1 178 ? -1.552 -24.708 0.670 1.00 86.19 178 SER A C 1
ATOM 1423 O O . SER A 1 178 ? -0.373 -24.764 0.325 1.00 86.19 178 SER A O 1
ATOM 1425 N N . THR A 1 179 ? -2.540 -24.941 -0.198 1.00 87.25 179 THR A N 1
ATOM 1426 C CA . THR A 1 179 ? -2.292 -25.311 -1.604 1.00 87.25 179 THR A CA 1
ATOM 1427 C C . THR A 1 179 ? -1.553 -24.219 -2.371 1.00 87.25 179 THR A C 1
ATOM 1429 O O . THR A 1 179 ? -0.638 -24.508 -3.143 1.00 87.25 179 THR A O 1
ATOM 1432 N N . CYS A 1 180 ? -1.892 -22.951 -2.130 1.00 84.00 180 CYS A N 1
ATOM 1433 C CA . CYS A 1 180 ? -1.164 -21.826 -2.709 1.00 84.00 180 CYS A CA 1
ATOM 1434 C C . CYS A 1 180 ? 0.312 -21.805 -2.276 1.00 84.00 180 CYS A C 1
ATOM 1436 O O . CYS A 1 180 ? 1.179 -21.568 -3.117 1.00 84.00 180 CYS A O 1
ATOM 1438 N N . HIS A 1 181 ? 0.629 -22.091 -1.008 1.00 84.31 181 HIS A N 1
ATOM 1439 C CA . HIS A 1 181 ? 2.024 -22.193 -0.560 1.00 84.31 181 HIS A CA 1
ATOM 1440 C C . HIS A 1 181 ? 2.765 -23.361 -1.217 1.00 84.31 181 HIS A C 1
ATOM 1442 O O . HIS A 1 181 ? 3.900 -23.182 -1.652 1.00 84.31 181 HIS A O 1
ATOM 1448 N N . GLU A 1 182 ? 2.120 -24.522 -1.319 1.00 86.38 182 GLU A N 1
ATOM 1449 C CA . GLU A 1 182 ? 2.728 -25.753 -1.830 1.00 86.38 182 GLU A CA 1
ATOM 1450 C C . GLU A 1 182 ? 3.002 -25.710 -3.339 1.00 86.38 182 GLU A C 1
ATOM 1452 O O . GLU A 1 182 ? 4.067 -26.125 -3.794 1.00 86.38 182 GLU A O 1
ATOM 1457 N N . VAL A 1 183 ? 2.051 -25.199 -4.127 1.00 87.00 183 VAL A N 1
ATOM 1458 C CA . VAL A 1 183 ? 2.115 -25.283 -5.594 1.00 87.00 183 VAL A CA 1
ATOM 1459 C C . VAL A 1 183 ? 2.567 -23.973 -6.234 1.00 87.00 183 VAL A C 1
ATOM 1461 O O . VAL A 1 183 ? 3.362 -23.988 -7.175 1.00 87.00 183 VAL A O 1
ATOM 1464 N N . LEU A 1 184 ? 2.073 -22.831 -5.745 1.00 85.69 184 LEU A N 1
ATOM 1465 C CA . LEU A 1 184 ? 2.392 -21.529 -6.338 1.00 85.69 184 LEU A CA 1
ATOM 1466 C C . LEU A 1 184 ? 3.638 -20.912 -5.704 1.00 85.69 184 LEU A C 1
ATOM 1468 O O . LEU A 1 184 ? 4.430 -20.269 -6.395 1.00 85.69 184 LEU A O 1
ATOM 1472 N N . GLY A 1 185 ? 3.809 -21.083 -4.393 1.00 82.12 185 GLY A N 1
ATOM 1473 C CA . GLY A 1 185 ? 4.844 -20.399 -3.631 1.00 82.12 185 GLY A CA 1
ATOM 1474 C C . GLY A 1 185 ? 4.732 -18.871 -3.719 1.00 82.12 185 GLY A C 1
ATOM 1475 O O . GLY A 1 185 ? 3.934 -18.285 -4.464 1.00 82.12 185 GLY A O 1
ATOM 1476 N N . HIS A 1 186 ? 5.543 -18.174 -2.933 1.00 80.06 186 HIS A N 1
ATOM 1477 C CA . HIS A 1 186 ? 5.551 -16.717 -2.980 1.00 80.06 186 HIS A CA 1
ATOM 1478 C C . HIS A 1 186 ? 6.274 -16.201 -4.220 1.00 80.06 186 HIS A C 1
ATOM 1480 O O . HIS A 1 186 ? 7.294 -16.742 -4.656 1.00 80.06 186 HIS A O 1
ATOM 1486 N N . LYS A 1 187 ? 5.764 -15.098 -4.771 1.00 74.69 187 LYS A N 1
ATOM 1487 C CA . LYS A 1 187 ? 6.435 -14.373 -5.840 1.00 74.69 187 LYS A CA 1
ATOM 1488 C C . LYS A 1 187 ? 7.777 -13.869 -5.318 1.00 74.69 187 LYS A C 1
ATOM 1490 O O . LYS A 1 187 ? 7.838 -12.945 -4.505 1.00 74.69 187 LYS A O 1
ATOM 1495 N N . LYS A 1 188 ? 8.859 -14.473 -5.806 1.00 68.56 188 LYS A N 1
ATOM 1496 C CA . LYS A 1 188 ? 10.214 -14.012 -5.521 1.00 68.56 188 LYS A CA 1
ATOM 1497 C C . LYS A 1 188 ? 10.401 -12.651 -6.188 1.00 68.56 188 LYS A C 1
ATOM 1499 O O . LYS A 1 188 ? 10.181 -12.494 -7.388 1.00 68.56 188 LYS A O 1
ATOM 1504 N N . HIS A 1 189 ? 10.774 -11.650 -5.400 1.00 63.94 189 HIS A N 1
ATOM 1505 C CA . HIS A 1 189 ? 11.277 -10.404 -5.955 1.00 63.94 189 HIS A CA 1
ATOM 1506 C C . HIS A 1 189 ? 12.691 -10.673 -6.443 1.00 63.94 189 HIS A C 1
ATOM 1508 O O . HIS A 1 189 ? 13.601 -10.820 -5.630 1.00 63.94 189 HIS A O 1
ATOM 1514 N N . HIS A 1 190 ? 12.869 -10.742 -7.758 1.00 61.12 190 HIS A N 1
ATOM 1515 C CA . HIS A 1 190 ? 14.205 -10.660 -8.320 1.00 61.12 190 HIS A CA 1
ATOM 1516 C C . HIS A 1 190 ? 14.762 -9.273 -7.979 1.00 61.12 190 HIS A C 1
ATOM 1518 O O . HIS A 1 190 ? 14.088 -8.265 -8.242 1.00 61.12 190 HIS A O 1
ATOM 1524 N N . PRO A 1 191 ? 15.940 -9.198 -7.337 1.00 68.50 191 PRO A N 1
ATOM 1525 C CA . PRO A 1 191 ? 16.685 -7.956 -7.260 1.00 68.50 191 PRO A CA 1
ATOM 1526 C C . PRO A 1 191 ? 16.821 -7.369 -8.661 1.00 68.50 191 PRO A C 1
ATOM 1528 O O . PRO A 1 191 ? 16.897 -8.101 -9.648 1.00 68.50 191 PRO A O 1
ATOM 1531 N N . LYS A 1 192 ? 16.813 -6.040 -8.759 1.00 79.06 192 LYS A N 1
ATOM 1532 C CA . LYS A 1 192 ? 17.103 -5.391 -10.038 1.00 79.06 192 LYS A CA 1
ATOM 1533 C C . LYS A 1 192 ? 18.488 -5.848 -10.499 1.00 79.06 192 LYS A C 1
ATOM 1535 O O . LYS A 1 192 ? 19.368 -5.990 -9.658 1.00 79.06 192 LYS A O 1
ATOM 1540 N N . GLU A 1 193 ? 18.666 -6.022 -11.806 1.00 74.56 193 GLU A N 1
ATOM 1541 C CA . GLU A 1 193 ? 19.899 -6.552 -12.420 1.00 74.56 193 GLU A CA 1
ATOM 1542 C C . GLU A 1 193 ? 21.175 -5.824 -11.968 1.00 74.56 193 GLU A C 1
ATOM 1544 O O . GLU A 1 193 ? 22.247 -6.412 -11.938 1.00 74.56 193 GLU A O 1
ATOM 1549 N N . TRP A 1 194 ? 21.054 -4.555 -11.577 1.00 83.50 194 TRP A N 1
ATOM 1550 C CA . TRP A 1 194 ? 22.168 -3.725 -11.131 1.00 83.50 194 TRP A CA 1
ATOM 1551 C C . TRP A 1 194 ? 22.533 -3.859 -9.652 1.00 83.50 194 TRP A C 1
ATOM 1553 O O . TRP A 1 194 ? 23.540 -3.297 -9.237 1.00 83.50 194 TRP A O 1
ATOM 1563 N N . ILE A 1 195 ? 21.719 -4.526 -8.831 1.00 85.56 195 ILE A N 1
ATOM 1564 C CA . ILE A 1 195 ? 21.995 -4.664 -7.396 1.00 85.56 195 ILE A CA 1
ATOM 1565 C C . ILE A 1 195 ? 22.981 -5.814 -7.196 1.00 85.56 195 ILE A C 1
ATOM 1567 O O . ILE A 1 195 ? 22.679 -6.957 -7.532 1.00 85.56 195 ILE A O 1
ATOM 1571 N N . THR A 1 196 ? 24.133 -5.517 -6.598 1.00 87.50 196 THR A N 1
ATOM 1572 C CA . THR A 1 196 ? 25.165 -6.519 -6.307 1.00 87.50 196 THR A CA 1
ATOM 1573 C C . THR A 1 196 ? 24.798 -7.406 -5.114 1.00 87.50 196 THR A C 1
ATOM 1575 O O . THR A 1 196 ? 23.993 -7.029 -4.258 1.00 87.50 196 THR A O 1
ATOM 1578 N N . VAL A 1 197 ? 25.422 -8.587 -5.033 1.00 85.69 197 VAL A N 1
ATOM 1579 C CA . VAL A 1 197 ? 25.252 -9.530 -3.910 1.00 85.69 197 VAL A CA 1
ATOM 1580 C C . VAL A 1 197 ? 25.662 -8.889 -2.578 1.00 85.69 197 VAL A C 1
ATOM 1582 O O . VAL A 1 197 ? 24.895 -8.937 -1.624 1.00 85.69 197 VAL A O 1
ATOM 1585 N N . ASP A 1 198 ? 26.782 -8.161 -2.547 1.00 86.25 198 ASP A N 1
ATOM 1586 C CA . ASP A 1 198 ? 27.243 -7.418 -1.362 1.00 86.25 198 ASP A CA 1
ATOM 1587 C C . ASP A 1 198 ? 26.213 -6.369 -0.885 1.00 86.25 198 ASP A C 1
ATOM 1589 O O . ASP A 1 198 ? 25.938 -6.227 0.310 1.00 86.25 198 ASP A O 1
ATOM 1593 N N . THR A 1 199 ? 25.550 -5.660 -1.810 1.00 89.69 199 THR A N 1
ATOM 1594 C CA . THR A 1 199 ? 24.448 -4.752 -1.450 1.00 89.69 199 THR A CA 1
ATOM 1595 C C . THR A 1 199 ? 23.234 -5.506 -0.897 1.00 89.69 199 THR A C 1
ATOM 1597 O O . THR A 1 199 ? 22.557 -4.989 -0.001 1.00 89.69 199 THR A O 1
ATOM 1600 N N . LEU A 1 200 ? 22.933 -6.710 -1.394 1.00 86.81 200 LEU A N 1
ATOM 1601 C CA . LEU A 1 200 ? 21.844 -7.536 -0.860 1.00 86.81 200 LEU A CA 1
ATOM 1602 C C . LEU A 1 200 ? 22.125 -7.993 0.571 1.00 86.81 200 LEU A C 1
ATOM 1604 O O . LEU A 1 200 ? 21.226 -7.890 1.411 1.00 86.81 200 LEU A O 1
ATOM 1608 N N . ASP A 1 201 ? 23.358 -8.400 0.864 1.00 88.44 201 ASP A N 1
ATOM 1609 C CA . ASP A 1 201 ? 23.776 -8.806 2.207 1.00 88.44 201 ASP A CA 1
ATOM 1610 C C . ASP A 1 201 ? 23.633 -7.644 3.198 1.00 88.44 201 ASP A C 1
ATOM 1612 O O . ASP A 1 201 ? 22.999 -7.785 4.247 1.00 88.44 201 ASP A O 1
ATOM 1616 N N . LYS A 1 202 ? 24.056 -6.435 2.807 1.00 91.12 202 LYS A N 1
ATOM 1617 C CA . LYS A 1 202 ? 23.862 -5.206 3.603 1.00 91.12 202 LYS A CA 1
ATOM 1618 C C . LYS A 1 202 ? 22.385 -4.858 3.813 1.00 91.12 202 LYS A C 1
ATOM 1620 O O . LYS A 1 202 ? 21.979 -4.397 4.885 1.00 91.12 202 LYS A O 1
ATOM 1625 N N . ILE A 1 203 ? 21.531 -5.070 2.806 1.00 88.50 203 ILE A N 1
ATOM 1626 C CA . ILE A 1 203 ? 20.075 -4.883 2.943 1.00 88.50 203 ILE A CA 1
ATOM 1627 C C . ILE A 1 203 ? 19.501 -5.873 3.958 1.00 88.50 203 ILE A C 1
ATOM 1629 O O . ILE A 1 203 ? 18.602 -5.502 4.726 1.00 88.50 203 ILE A O 1
ATOM 1633 N N . GLN A 1 204 ? 19.994 -7.110 3.959 1.00 87.81 204 GLN A N 1
ATOM 1634 C CA . GLN A 1 204 ? 19.568 -8.135 4.898 1.00 87.81 204 GLN A CA 1
ATOM 1635 C C . GLN A 1 204 ? 20.044 -7.819 6.321 1.00 87.81 204 GLN A C 1
ATOM 1637 O O . GLN A 1 204 ? 19.240 -7.856 7.252 1.00 87.81 204 GLN A O 1
ATOM 1642 N N . GLU A 1 205 ? 21.287 -7.377 6.491 1.00 88.50 205 GLU A N 1
ATOM 1643 C CA . GLU A 1 205 ? 21.816 -6.906 7.772 1.00 88.50 205 GLU A CA 1
ATOM 1644 C C . GLU A 1 205 ? 20.973 -5.754 8.344 1.00 88.50 205 GLU A C 1
ATOM 1646 O O . GLU A 1 205 ? 20.530 -5.791 9.496 1.00 88.50 205 GLU A O 1
ATOM 1651 N N . ARG A 1 206 ? 20.626 -4.767 7.508 1.00 94.56 206 ARG A N 1
ATOM 1652 C CA . ARG A 1 206 ? 19.728 -3.669 7.896 1.00 94.56 206 ARG A CA 1
ATOM 1653 C C . ARG A 1 206 ? 18.369 -4.178 8.386 1.00 94.56 206 ARG A C 1
ATOM 1655 O O . ARG A 1 206 ? 17.800 -3.605 9.318 1.00 94.56 206 ARG A O 1
ATOM 1662 N N . ARG A 1 207 ? 17.813 -5.220 7.755 1.00 90.62 207 ARG A N 1
ATOM 1663 C CA . ARG A 1 207 ? 16.542 -5.831 8.189 1.00 90.62 207 ARG A CA 1
ATOM 1664 C C . ARG A 1 207 ? 16.682 -6.477 9.562 1.00 90.62 207 ARG A C 1
ATOM 1666 O O . ARG A 1 207 ? 15.808 -6.262 10.398 1.00 90.62 207 ARG A O 1
ATOM 1673 N N . ASN A 1 208 ? 17.784 -7.179 9.813 1.00 89.19 208 ASN A N 1
ATOM 1674 C CA . ASN A 1 208 ? 18.062 -7.794 11.111 1.00 89.19 208 ASN A CA 1
ATOM 1675 C C . ASN A 1 208 ? 18.174 -6.725 12.214 1.00 89.19 208 ASN A C 1
ATOM 1677 O O . ASN A 1 208 ? 17.524 -6.835 13.253 1.00 89.19 208 ASN A O 1
ATOM 1681 N N . LYS A 1 209 ? 18.886 -5.617 11.957 1.00 90.88 209 LYS A N 1
ATOM 1682 C CA . LYS A 1 209 ? 18.950 -4.471 12.887 1.00 90.88 209 LYS A CA 1
ATOM 1683 C C . LYS A 1 209 ? 17.582 -3.818 13.111 1.00 90.88 209 LYS A C 1
ATOM 1685 O O . LYS A 1 209 ? 17.259 -3.409 14.224 1.00 90.88 209 LYS A O 1
ATOM 1690 N N . LYS A 1 210 ? 16.732 -3.758 12.078 1.00 90.38 210 LYS A N 1
ATOM 1691 C CA . LYS A 1 210 ? 15.354 -3.263 12.222 1.00 90.38 210 LYS A CA 1
ATOM 1692 C C . LYS A 1 210 ? 14.488 -4.188 13.077 1.00 90.38 210 LYS A C 1
ATOM 1694 O O . LYS A 1 210 ? 13.662 -3.690 13.837 1.00 90.38 210 LYS A O 1
ATOM 1699 N N . ALA A 1 211 ? 14.681 -5.501 12.971 1.00 88.69 211 ALA A N 1
ATOM 1700 C CA . ALA A 1 211 ? 14.005 -6.472 13.822 1.00 88.69 211 ALA A CA 1
ATOM 1701 C C . ALA A 1 211 ? 14.400 -6.284 15.295 1.00 88.69 211 ALA A C 1
ATOM 1703 O O . ALA A 1 211 ? 13.511 -6.200 16.135 1.00 88.69 211 ALA A O 1
ATOM 1704 N N . ALA A 1 212 ? 15.691 -6.079 15.582 1.00 85.25 212 ALA A N 1
ATOM 1705 C CA . ALA A 1 212 ? 16.185 -5.812 16.937 1.00 85.25 212 ALA A CA 1
ATOM 1706 C C . ALA A 1 212 ? 15.541 -4.569 17.588 1.00 85.25 212 ALA A C 1
ATOM 1708 O O . ALA A 1 212 ? 15.204 -4.585 18.772 1.00 85.25 212 ALA A O 1
ATOM 1709 N N . ILE A 1 213 ? 15.291 -3.502 16.815 1.00 85.19 213 ILE A N 1
ATOM 1710 C CA . ILE A 1 213 ? 14.551 -2.317 17.295 1.00 85.19 213 ILE A CA 1
ATOM 1711 C C . ILE A 1 213 ? 13.112 -2.673 17.680 1.00 85.19 213 ILE A C 1
ATOM 1713 O O . ILE A 1 213 ? 12.590 -2.164 18.670 1.00 85.19 213 ILE A O 1
ATOM 1717 N N . ASN A 1 214 ? 12.457 -3.515 16.880 1.00 82.12 214 ASN A N 1
ATOM 1718 C CA . ASN A 1 214 ? 11.062 -3.885 17.100 1.00 82.12 214 ASN A CA 1
ATOM 1719 C C . ASN A 1 214 ? 10.897 -4.838 18.293 1.00 82.12 214 ASN A C 1
ATOM 1721 O O . ASN A 1 214 ? 9.847 -4.824 18.927 1.00 82.12 214 ASN A O 1
ATOM 1725 N N . THR A 1 215 ? 11.914 -5.647 18.600 1.00 88.38 215 THR A N 1
ATOM 1726 C CA . THR A 1 215 ? 11.917 -6.586 19.734 1.00 88.38 215 THR A CA 1
ATOM 1727 C C . THR A 1 215 ? 12.435 -5.972 21.039 1.00 88.38 215 THR A C 1
ATOM 1729 O O . THR A 1 215 ? 12.325 -6.605 22.086 1.00 88.38 215 THR A O 1
ATOM 1732 N N . SER A 1 216 ? 13.005 -4.762 20.997 1.00 87.56 216 SER A N 1
ATOM 1733 C CA . SER A 1 216 ? 13.553 -4.071 22.175 1.00 87.56 216 SER A CA 1
ATOM 1734 C C . SER A 1 216 ? 12.452 -3.717 23.181 1.00 87.56 216 SER A C 1
ATOM 1736 O O . SER A 1 216 ? 11.426 -3.152 22.798 1.00 87.56 216 SER A O 1
ATOM 1738 N N . ARG A 1 217 ? 12.678 -4.007 24.471 1.00 83.25 217 ARG A N 1
ATOM 1739 C CA . ARG A 1 217 ? 11.687 -3.790 25.544 1.00 83.25 217 ARG A CA 1
ATOM 1740 C C . ARG A 1 217 ? 11.913 -2.487 26.301 1.00 83.25 217 ARG A C 1
ATOM 1742 O O . ARG A 1 217 ? 10.950 -1.837 26.696 1.00 83.25 217 ARG A O 1
ATOM 1749 N N . THR A 1 218 ? 13.169 -2.085 26.478 1.00 89.56 218 THR A N 1
ATOM 1750 C CA . THR A 1 218 ? 13.522 -0.864 27.214 1.00 89.56 218 THR A CA 1
ATOM 1751 C C . THR A 1 218 ? 13.888 0.296 26.281 1.00 89.56 218 THR A C 1
ATOM 1753 O O . THR A 1 218 ? 14.301 0.113 25.131 1.00 89.56 218 THR A O 1
ATOM 1756 N N . ARG A 1 219 ? 13.760 1.535 26.779 1.00 86.62 219 ARG A N 1
ATOM 1757 C CA . ARG A 1 219 ? 14.097 2.753 26.018 1.00 86.62 219 ARG A CA 1
ATOM 1758 C C . ARG A 1 219 ? 15.590 2.829 25.669 1.00 86.62 219 ARG A C 1
ATOM 1760 O O . ARG A 1 219 ? 15.923 3.294 24.581 1.00 86.62 219 ARG A O 1
ATOM 1767 N N . ALA A 1 220 ? 16.464 2.342 26.553 1.00 89.69 220 ALA A N 1
ATOM 1768 C CA . ALA A 1 220 ? 17.913 2.321 26.349 1.00 89.69 220 ALA A CA 1
ATOM 1769 C C . ALA A 1 220 ? 18.332 1.324 25.253 1.00 89.69 220 ALA A C 1
ATOM 1771 O O . ALA A 1 220 ? 19.062 1.692 24.332 1.00 89.69 220 ALA A O 1
ATOM 1772 N N . GLU A 1 221 ? 17.805 0.095 25.283 1.00 88.81 221 GLU A N 1
ATOM 1773 C CA . GLU A 1 221 ? 18.045 -0.911 24.234 1.00 88.81 221 GLU A CA 1
ATOM 1774 C C . GLU A 1 221 ? 17.564 -0.423 22.869 1.00 88.81 221 GLU A C 1
ATOM 1776 O O . GLU A 1 221 ? 18.283 -0.523 21.873 1.00 88.81 221 GLU A O 1
ATOM 1781 N N . LYS A 1 222 ? 16.374 0.191 22.831 1.00 92.12 222 LYS A N 1
ATOM 1782 C CA . LYS A 1 222 ? 15.818 0.752 21.600 1.00 92.12 222 LYS A CA 1
ATOM 1783 C C . LYS A 1 222 ? 16.691 1.877 21.044 1.00 92.12 222 LYS A C 1
ATOM 1785 O O . LYS A 1 222 ? 16.883 1.938 19.833 1.00 92.12 222 LYS A O 1
ATOM 1790 N N . ALA A 1 223 ? 17.239 2.743 21.900 1.00 91.50 223 ALA A N 1
ATOM 1791 C CA . ALA A 1 223 ? 18.150 3.808 21.482 1.00 91.50 223 ALA A CA 1
ATOM 1792 C C . ALA A 1 223 ? 19.452 3.246 20.882 1.00 91.50 223 ALA A C 1
ATOM 1794 O O . ALA A 1 223 ? 19.868 3.685 19.809 1.00 91.50 223 ALA A O 1
ATOM 1795 N N . LYS A 1 224 ? 20.043 2.220 21.510 1.00 92.00 224 LYS A N 1
ATOM 1796 C CA . LYS A 1 224 ? 21.245 1.541 21.001 1.00 92.00 224 LYS A CA 1
ATOM 1797 C C . LYS A 1 224 ? 20.988 0.853 19.655 1.00 92.00 224 LYS A C 1
ATOM 1799 O O . LYS A 1 224 ? 21.703 1.104 18.687 1.00 92.00 224 LYS A O 1
ATOM 1804 N N . ALA A 1 225 ? 19.915 0.068 19.551 1.00 89.81 225 ALA A N 1
ATOM 1805 C CA . ALA A 1 225 ? 19.536 -0.602 18.306 1.00 89.81 225 ALA A CA 1
ATOM 1806 C C . ALA A 1 225 ? 19.207 0.401 17.180 1.00 89.81 225 ALA A C 1
ATOM 1808 O O . ALA A 1 225 ? 19.502 0.158 16.007 1.00 89.81 225 ALA A O 1
ATOM 1809 N N . GLN A 1 226 ? 18.631 1.557 17.527 1.00 91.12 226 GLN A N 1
ATOM 1810 C CA . GLN A 1 226 ? 18.347 2.635 16.581 1.00 91.12 226 GLN A CA 1
ATOM 1811 C C . GLN A 1 226 ? 19.625 3.303 16.057 1.00 91.12 226 GLN A C 1
ATOM 1813 O O . GLN A 1 226 ? 19.685 3.627 14.866 1.00 91.12 226 GLN A O 1
ATOM 1818 N N . ALA A 1 227 ? 20.648 3.476 16.899 1.00 92.81 227 ALA A N 1
ATOM 1819 C CA . ALA A 1 227 ? 21.954 3.977 16.475 1.00 92.81 227 ALA A CA 1
ATOM 1820 C C . ALA A 1 227 ? 22.616 3.015 15.471 1.00 92.81 227 ALA A C 1
ATOM 1822 O O . ALA A 1 227 ? 22.975 3.432 14.369 1.00 92.81 227 ALA A O 1
ATOM 1823 N N . GLU A 1 228 ? 22.655 1.718 15.790 1.00 91.75 228 GLU A N 1
ATOM 1824 C CA . GLU A 1 228 ? 23.209 0.680 14.906 1.00 91.75 228 GLU A CA 1
ATOM 1825 C C . GLU A 1 228 ? 22.466 0.599 13.561 1.00 91.75 228 GLU A C 1
ATOM 1827 O O . GLU A 1 228 ? 23.084 0.576 12.496 1.00 91.75 228 GLU A O 1
ATOM 1832 N N . TYR A 1 229 ? 21.129 0.628 13.576 1.00 94.88 229 TYR A N 1
ATOM 1833 C CA . TYR A 1 229 ? 20.329 0.655 12.347 1.00 94.88 229 TYR A CA 1
ATOM 1834 C C . TYR A 1 229 ? 20.624 1.885 11.485 1.00 94.88 229 TYR A C 1
ATOM 1836 O O . TYR A 1 229 ? 20.604 1.799 10.256 1.00 94.88 229 TYR A O 1
ATOM 1844 N N . THR A 1 230 ? 20.860 3.039 12.111 1.00 94.50 230 THR A N 1
ATOM 1845 C CA . THR A 1 230 ? 21.099 4.292 11.390 1.00 94.50 230 THR A CA 1
ATOM 1846 C C . THR A 1 230 ? 22.395 4.219 10.590 1.00 94.50 230 THR A C 1
ATOM 1848 O O . THR A 1 230 ? 22.405 4.643 9.432 1.00 94.50 230 THR A O 1
ATOM 1851 N N . GLU A 1 231 ? 23.444 3.622 11.155 1.00 94.31 231 GLU A N 1
ATOM 1852 C CA . GLU A 1 231 ? 24.727 3.442 10.476 1.00 94.31 231 GLU A CA 1
ATOM 1853 C C . GLU A 1 231 ? 24.621 2.454 9.307 1.00 94.31 231 GLU A C 1
ATOM 1855 O O . GLU A 1 231 ? 24.902 2.812 8.160 1.00 94.31 231 GLU A O 1
ATOM 1860 N N . VAL A 1 232 ? 24.062 1.262 9.542 1.00 93.06 232 VAL A N 1
ATOM 1861 C CA . VAL A 1 232 ? 23.861 0.260 8.478 1.00 93.06 232 VAL A CA 1
ATOM 1862 C C . VAL A 1 232 ? 22.954 0.807 7.363 1.00 93.06 232 VAL A C 1
ATOM 1864 O O . VAL A 1 232 ? 23.197 0.600 6.174 1.00 93.06 232 VAL A O 1
ATOM 1867 N N . ASN A 1 233 ? 21.923 1.588 7.701 1.00 94.31 233 ASN A N 1
ATOM 1868 C CA . ASN A 1 233 ? 21.048 2.207 6.705 1.00 94.31 233 ASN A CA 1
ATOM 1869 C C . ASN A 1 233 ? 21.768 3.263 5.844 1.00 94.31 233 ASN A C 1
ATOM 1871 O O . ASN A 1 233 ? 21.442 3.394 4.661 1.00 94.31 233 ASN A O 1
ATOM 1875 N N . LYS A 1 234 ? 22.741 4.006 6.393 1.00 95.31 234 LYS A N 1
ATOM 1876 C CA . LYS A 1 234 ? 23.593 4.908 5.595 1.00 95.31 234 LYS A CA 1
ATOM 1877 C C . LYS A 1 234 ? 24.446 4.112 4.609 1.00 95.31 234 LYS A C 1
ATOM 1879 O O . LYS A 1 234 ? 24.493 4.475 3.432 1.00 95.31 234 LYS A O 1
ATOM 1884 N N . GLN A 1 235 ? 25.052 3.015 5.058 1.00 92.44 235 GLN A N 1
ATOM 1885 C CA . GLN A 1 235 ? 25.891 2.157 4.218 1.00 92.44 235 GLN A CA 1
ATOM 1886 C C . GLN A 1 235 ? 25.096 1.520 3.073 1.00 92.44 235 GLN A C 1
ATOM 1888 O O . GLN A 1 235 ? 25.507 1.632 1.920 1.00 92.44 235 GLN A O 1
ATOM 1893 N N . VAL A 1 236 ? 23.900 0.986 3.351 1.00 93.69 236 VAL A N 1
ATOM 1894 C CA . VAL A 1 236 ? 22.976 0.467 2.323 1.00 93.69 236 VAL A CA 1
ATOM 1895 C C . VAL A 1 236 ? 22.612 1.542 1.297 1.00 93.69 236 VAL A C 1
ATOM 1897 O O . VAL A 1 236 ? 22.620 1.294 0.094 1.00 93.69 236 VAL A O 1
ATOM 1900 N N . LYS A 1 237 ? 22.301 2.770 1.737 1.00 93.25 237 LYS A N 1
ATOM 1901 C CA . LYS A 1 237 ? 22.002 3.871 0.805 1.00 93.25 237 LYS A CA 1
ATOM 1902 C C . LYS A 1 237 ? 23.205 4.217 -0.074 1.00 93.25 237 LYS A C 1
ATOM 1904 O O . LYS A 1 237 ? 23.014 4.565 -1.238 1.00 93.25 237 LYS A O 1
ATOM 1909 N N . LYS A 1 238 ? 24.423 4.154 0.471 1.00 94.38 238 LYS A N 1
ATOM 1910 C CA . LYS A 1 238 ? 25.657 4.411 -0.277 1.00 94.38 238 LYS A CA 1
ATOM 1911 C C . LYS A 1 238 ? 25.915 3.306 -1.304 1.00 94.38 238 LYS A C 1
ATOM 1913 O O . LYS A 1 238 ? 26.117 3.638 -2.466 1.00 94.38 238 LYS A O 1
ATOM 1918 N N . SER A 1 239 ? 25.820 2.033 -0.916 1.00 92.44 239 SER A N 1
ATOM 1919 C CA . SER A 1 239 ? 26.060 0.901 -1.822 1.00 92.44 239 SER A CA 1
ATOM 1920 C C . SER A 1 239 ? 25.052 0.863 -2.973 1.00 92.44 239 SER A C 1
ATOM 1922 O O . SER A 1 239 ? 25.451 0.787 -4.127 1.00 92.44 239 SER A O 1
ATOM 1924 N N . ILE A 1 240 ? 23.763 1.093 -2.691 1.00 91.94 240 ILE A N 1
ATOM 1925 C CA . ILE A 1 240 ? 22.711 1.191 -3.716 1.00 91.94 240 ILE A CA 1
ATOM 1926 C C . ILE A 1 240 ? 23.016 2.285 -4.751 1.00 91.94 240 ILE A C 1
ATOM 1928 O O . ILE A 1 240 ? 22.769 2.102 -5.943 1.00 91.94 240 ILE A O 1
ATOM 1932 N N . ARG A 1 241 ? 23.530 3.444 -4.316 1.00 92.56 241 ARG A N 1
ATOM 1933 C CA . ARG A 1 241 ? 23.901 4.533 -5.235 1.00 92.56 241 ARG A CA 1
ATOM 1934 C C . ARG A 1 241 ? 25.112 4.163 -6.085 1.00 92.56 241 ARG A C 1
ATOM 1936 O O . ARG A 1 241 ? 25.110 4.476 -7.271 1.00 92.56 241 ARG A O 1
ATOM 1943 N N . THR A 1 242 ? 26.113 3.518 -5.489 1.00 92.31 242 THR A N 1
ATOM 1944 C CA . THR A 1 242 ? 27.313 3.054 -6.195 1.00 92.31 242 THR A CA 1
ATOM 1945 C C . THR A 1 242 ? 26.963 2.010 -7.249 1.00 92.31 242 THR A C 1
ATOM 1947 O O . THR A 1 242 ? 27.343 2.172 -8.402 1.00 92.31 242 THR A O 1
ATOM 1950 N N . ASP A 1 243 ? 26.181 0.998 -6.880 1.00 92.31 243 ASP A N 1
ATOM 1951 C CA . ASP A 1 243 ? 25.729 -0.069 -7.776 1.00 92.31 243 ASP A CA 1
ATOM 1952 C C . ASP A 1 243 ? 24.943 0.488 -8.964 1.00 92.31 243 ASP A C 1
ATOM 1954 O O . ASP A 1 243 ? 25.222 0.170 -10.119 1.00 92.31 243 ASP A O 1
ATOM 1958 N N . LYS A 1 244 ? 24.005 1.407 -8.693 1.00 90.81 244 LYS A N 1
ATOM 1959 C CA . LYS A 1 244 ? 23.245 2.075 -9.752 1.00 90.81 244 LYS A CA 1
ATOM 1960 C C . LYS A 1 244 ? 24.152 2.888 -10.680 1.00 90.81 244 LYS A C 1
ATOM 1962 O O . LYS A 1 244 ? 23.914 2.892 -11.882 1.00 90.81 244 LYS A O 1
ATOM 1967 N N . ARG A 1 245 ? 25.155 3.591 -10.141 1.00 89.88 245 ARG A N 1
ATOM 1968 C CA . ARG A 1 245 ? 26.088 4.395 -10.943 1.00 89.88 245 ARG A CA 1
ATOM 1969 C C . ARG A 1 245 ? 26.922 3.513 -11.868 1.00 89.88 245 ARG A C 1
ATOM 1971 O O . ARG A 1 245 ? 26.914 3.768 -13.064 1.00 89.88 245 ARG A O 1
ATOM 1978 N N . LYS A 1 246 ? 27.535 2.452 -11.332 1.00 91.31 246 LYS A N 1
ATOM 1979 C CA . LYS A 1 246 ? 28.320 1.488 -12.120 1.00 91.31 246 LYS A CA 1
ATOM 1980 C C . LYS A 1 246 ? 27.497 0.893 -13.255 1.00 91.31 246 LYS A C 1
ATOM 1982 O O . LYS A 1 246 ? 27.902 0.942 -14.403 1.00 91.31 246 LYS A O 1
ATOM 1987 N N . TYR A 1 247 ? 26.283 0.442 -12.953 1.00 88.88 247 TYR A N 1
ATOM 1988 C CA . TYR A 1 247 ? 25.397 -0.106 -13.973 1.00 88.88 247 TYR A CA 1
ATOM 1989 C C . TYR A 1 247 ? 25.067 0.892 -15.090 1.00 88.88 247 TYR A C 1
ATOM 1991 O O . TYR A 1 247 ? 25.050 0.523 -16.258 1.00 88.88 247 TYR A O 1
ATOM 1999 N N . VAL A 1 248 ? 24.817 2.161 -14.754 1.00 89.38 248 VAL A N 1
ATOM 2000 C CA . VAL A 1 248 ? 24.564 3.202 -15.764 1.00 89.38 248 VAL A CA 1
ATOM 2001 C C . VAL A 1 248 ? 25.823 3.511 -16.585 1.00 89.38 248 VAL A C 1
ATOM 2003 O O . VAL A 1 248 ? 25.703 3.745 -17.782 1.00 89.38 248 VAL A O 1
ATOM 2006 N N . GLU A 1 249 ? 27.012 3.475 -15.979 1.00 89.75 249 GLU A N 1
ATOM 2007 C CA . GLU A 1 249 ? 28.302 3.650 -16.669 1.00 89.75 249 GLU A CA 1
ATOM 2008 C C . GLU A 1 249 ? 28.647 2.464 -17.595 1.00 89.75 249 GLU A C 1
ATOM 2010 O O . GLU A 1 249 ? 29.210 2.668 -18.672 1.00 89.75 249 GLU A O 1
ATOM 2015 N N . ASP A 1 250 ? 28.245 1.243 -17.227 1.00 89.38 250 ASP A N 1
ATOM 2016 C CA . ASP A 1 250 ? 28.498 0.010 -17.987 1.00 89.38 250 ASP A CA 1
ATOM 2017 C C . ASP A 1 250 ? 27.514 -0.209 -19.154 1.00 89.38 250 ASP A C 1
ATOM 2019 O O . ASP A 1 250 ? 27.801 -0.938 -20.109 1.00 89.38 250 ASP A O 1
ATOM 2023 N N . LEU A 1 251 ? 26.334 0.419 -19.125 1.00 90.00 251 LEU A N 1
ATOM 2024 C CA . LEU A 1 251 ? 25.336 0.287 -20.195 1.00 90.00 251 LEU A CA 1
ATOM 2025 C C . LEU A 1 251 ? 25.859 0.789 -21.562 1.00 90.00 251 LEU A C 1
ATOM 2027 O O . LEU A 1 251 ? 25.745 0.046 -22.541 1.00 90.00 251 LEU A O 1
ATOM 2031 N N . PRO A 1 252 ? 26.482 1.982 -21.675 1.00 88.50 252 PRO A N 1
ATOM 2032 C CA . PRO A 1 252 ? 27.077 2.454 -22.926 1.00 88.50 252 PRO A CA 1
ATOM 2033 C C . PRO A 1 252 ? 28.235 1.591 -23.435 1.00 88.50 252 PRO A C 1
ATOM 2035 O O . PRO A 1 252 ? 28.384 1.423 -24.646 1.00 88.50 252 PRO A O 1
ATOM 2038 N N . THR A 1 253 ? 29.075 1.052 -22.546 1.00 89.88 253 THR A N 1
ATOM 2039 C CA . THR A 1 253 ? 30.201 0.190 -22.947 1.00 89.88 253 THR A CA 1
ATOM 2040 C C . THR A 1 253 ? 29.693 -1.150 -23.477 1.00 89.88 253 THR A C 1
ATOM 2042 O O . THR A 1 253 ? 30.164 -1.618 -24.516 1.00 89.88 253 THR A O 1
ATOM 2045 N N . THR A 1 254 ? 28.657 -1.704 -22.843 1.00 88.06 254 THR A N 1
ATOM 2046 C CA . THR A 1 254 ? 27.966 -2.921 -23.289 1.00 88.06 254 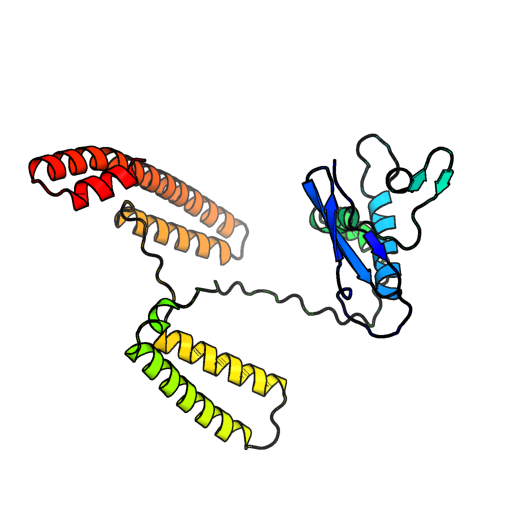THR A CA 1
ATOM 2047 C C . THR A 1 254 ? 27.266 -2.711 -24.632 1.00 88.06 254 THR A C 1
ATOM 2049 O O . THR A 1 254 ? 27.417 -3.535 -25.532 1.00 88.06 254 THR A O 1
ATOM 2052 N N . ALA A 1 255 ? 26.578 -1.580 -24.820 1.00 89.75 255 ALA A N 1
ATOM 2053 C CA . ALA A 1 255 ? 25.951 -1.229 -26.094 1.00 89.75 255 ALA A CA 1
ATOM 2054 C C . ALA A 1 255 ? 26.990 -1.106 -27.226 1.00 89.75 255 ALA A C 1
ATOM 2056 O O . ALA A 1 255 ? 26.819 -1.683 -28.299 1.00 89.75 255 ALA A O 1
ATOM 2057 N N . LYS A 1 256 ? 28.122 -0.427 -26.977 1.00 89.50 256 LYS A N 1
ATOM 2058 C CA . LYS A 1 256 ? 29.228 -0.321 -27.949 1.00 89.50 256 LYS A CA 1
ATOM 2059 C C . LYS A 1 256 ? 29.809 -1.686 -28.322 1.00 89.50 256 LYS A C 1
ATOM 2061 O O . LYS A 1 256 ? 30.125 -1.907 -29.488 1.00 89.50 256 LYS A O 1
ATOM 2066 N N . LYS A 1 257 ? 29.956 -2.595 -27.354 1.00 92.38 257 LYS A N 1
ATOM 2067 C CA . LYS A 1 257 ? 30.436 -3.961 -27.600 1.00 92.38 257 LYS A CA 1
ATOM 2068 C C . LYS A 1 257 ? 29.436 -4.766 -28.439 1.00 92.38 257 LYS A C 1
ATOM 2070 O O . LYS A 1 257 ? 29.834 -5.328 -29.453 1.00 92.38 257 LYS A O 1
ATOM 2075 N N . ALA A 1 258 ? 28.150 -4.730 -28.089 1.00 91.31 258 ALA A N 1
ATOM 2076 C CA . ALA A 1 258 ? 27.091 -5.409 -28.839 1.00 91.31 258 ALA A CA 1
ATOM 2077 C C . ALA A 1 258 ? 26.997 -4.920 -30.296 1.00 91.31 258 ALA A C 1
ATOM 2079 O O . ALA A 1 258 ? 26.804 -5.729 -31.200 1.00 91.31 258 ALA A O 1
ATOM 2080 N N . ALA A 1 259 ? 27.200 -3.618 -30.536 1.00 89.62 259 ALA A N 1
ATOM 2081 C CA . ALA A 1 259 ? 27.266 -3.058 -31.886 1.00 89.62 259 ALA A CA 1
ATOM 2082 C C . ALA A 1 259 ? 28.460 -3.600 -32.694 1.00 89.62 259 ALA A C 1
ATOM 2084 O O . ALA A 1 259 ? 28.304 -3.920 -33.868 1.00 89.62 259 ALA A O 1
ATOM 2085 N N . ARG A 1 260 ? 29.638 -3.745 -32.069 1.00 92.12 260 ARG A N 1
ATOM 2086 C CA . ARG A 1 260 ? 30.836 -4.320 -32.715 1.00 92.12 260 ARG A CA 1
ATOM 2087 C C . ARG A 1 260 ? 30.681 -5.806 -33.038 1.00 92.12 260 ARG A C 1
ATOM 2089 O O . ARG A 1 260 ? 31.201 -6.259 -34.047 1.00 92.12 260 ARG A O 1
ATOM 2096 N N . GLU A 1 261 ? 29.975 -6.546 -32.190 1.00 92.12 261 GLU A N 1
ATOM 2097 C CA . GLU A 1 261 ? 29.726 -7.987 -32.344 1.00 92.12 261 GLU A CA 1
ATOM 2098 C C . GLU A 1 261 ? 28.505 -8.296 -33.234 1.00 92.12 261 GLU A C 1
ATOM 2100 O O . GLU A 1 261 ? 28.189 -9.461 -33.461 1.00 92.12 261 GLU A O 1
ATOM 2105 N N . GLY A 1 262 ? 27.793 -7.273 -33.728 1.00 91.31 262 GLY A N 1
ATOM 2106 C CA . GLY A 1 262 ? 26.585 -7.440 -34.546 1.00 91.31 262 GLY A CA 1
ATOM 2107 C C . GLY A 1 262 ? 25.359 -7.960 -33.778 1.00 91.31 262 GLY A C 1
ATOM 2108 O O . GLY A 1 262 ? 24.367 -8.357 -34.391 1.00 91.31 262 GLY A O 1
ATOM 2109 N N . ASN A 1 263 ? 25.376 -7.955 -32.439 1.00 93.56 263 ASN A N 1
ATOM 2110 C CA . ASN A 1 263 ? 24.267 -8.433 -31.611 1.00 93.56 263 ASN A CA 1
ATOM 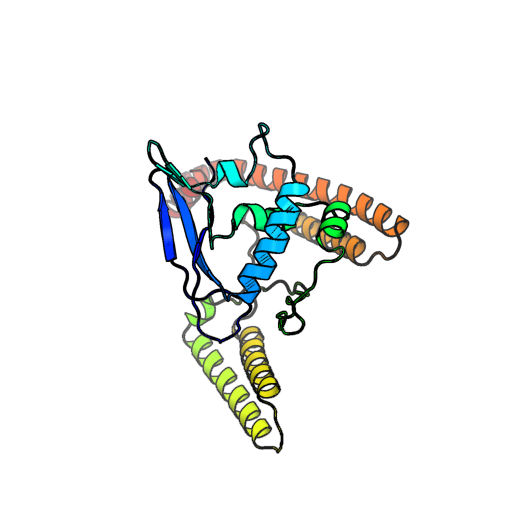2111 C C . ASN A 1 263 ? 23.176 -7.360 -31.451 1.00 93.56 263 ASN A C 1
ATOM 2113 O O . ASN A 1 263 ? 23.055 -6.689 -30.421 1.00 93.56 263 ASN A O 1
ATOM 2117 N N . MET A 1 264 ? 22.345 -7.214 -32.485 1.00 89.81 264 MET A N 1
ATOM 2118 C CA . MET A 1 264 ? 21.307 -6.178 -32.554 1.00 89.81 264 MET A CA 1
ATOM 2119 C C . MET A 1 264 ? 20.237 -6.289 -31.459 1.00 89.81 264 MET A C 1
ATOM 2121 O O . MET A 1 264 ? 19.693 -5.272 -31.028 1.00 89.81 264 MET A O 1
ATOM 2125 N N . ARG A 1 265 ? 19.954 -7.502 -30.963 1.00 90.06 265 ARG A N 1
ATOM 2126 C CA . ARG A 1 265 ? 18.983 -7.711 -29.877 1.00 90.06 265 ARG A CA 1
ATOM 2127 C C . ARG A 1 265 ? 19.489 -7.120 -28.562 1.00 90.06 265 ARG A C 1
ATOM 2129 O O . ARG A 1 265 ? 18.766 -6.371 -27.913 1.00 90.06 265 ARG A O 1
ATOM 2136 N N . GLN A 1 266 ? 20.743 -7.403 -28.202 1.00 87.62 266 GLN A N 1
ATOM 2137 C CA . GLN A 1 266 ? 21.362 -6.826 -27.006 1.00 87.62 266 GLN A CA 1
ATOM 2138 C C . GLN A 1 266 ? 21.534 -5.310 -27.122 1.00 87.62 266 GLN A C 1
ATOM 2140 O O . GLN A 1 266 ? 21.330 -4.599 -26.137 1.00 87.62 266 GLN A O 1
ATOM 2145 N N . LEU A 1 267 ? 21.857 -4.803 -28.315 1.00 88.44 267 LEU A N 1
ATOM 2146 C CA . LEU A 1 267 ? 21.933 -3.366 -28.569 1.00 88.44 267 LEU A CA 1
ATOM 2147 C C . LEU A 1 267 ? 20.578 -2.687 -28.314 1.00 88.44 267 LEU A C 1
ATOM 2149 O O . LEU A 1 267 ? 20.497 -1.765 -27.512 1.00 88.44 267 LEU A O 1
ATOM 2153 N N . HIS A 1 268 ? 19.497 -3.195 -28.911 1.00 88.75 268 HIS A N 1
ATOM 2154 C CA . HIS A 1 268 ? 18.152 -2.654 -28.708 1.00 88.75 268 HIS A CA 1
ATOM 2155 C C . HIS A 1 268 ? 17.723 -2.691 -27.230 1.00 88.75 268 HIS A C 1
ATOM 2157 O O . HIS A 1 268 ? 17.244 -1.691 -26.691 1.00 88.75 268 HIS A O 1
ATOM 2163 N N . ASP A 1 269 ? 17.934 -3.820 -26.548 1.00 88.31 269 ASP A N 1
ATOM 2164 C CA . ASP A 1 269 ? 17.547 -3.977 -25.144 1.00 88.31 269 ASP A CA 1
ATOM 2165 C C . ASP A 1 269 ? 18.354 -3.062 -24.205 1.00 88.31 269 ASP A C 1
ATOM 2167 O O . ASP A 1 269 ? 17.807 -2.556 -23.223 1.00 88.31 269 ASP A O 1
ATOM 2171 N N . THR A 1 270 ? 19.635 -2.807 -24.499 1.00 87.06 270 THR A N 1
ATOM 2172 C CA . THR A 1 270 ? 20.480 -1.885 -23.715 1.00 87.06 270 THR A CA 1
ATOM 2173 C C . THR A 1 270 ? 20.149 -0.420 -23.987 1.00 87.06 270 THR A C 1
ATOM 2175 O O . THR A 1 270 ? 20.035 0.352 -23.035 1.00 87.06 270 THR A O 1
ATOM 2178 N N . THR A 1 271 ? 19.888 -0.034 -25.239 1.00 85.31 271 THR A N 1
ATOM 2179 C CA . THR A 1 271 ? 19.425 1.320 -25.587 1.00 85.31 271 THR A CA 1
ATOM 2180 C C . THR A 1 271 ? 18.063 1.624 -24.964 1.00 85.31 271 THR A C 1
ATOM 2182 O O . THR A 1 271 ? 17.869 2.702 -24.408 1.00 85.31 271 THR A O 1
ATOM 2185 N N . LYS A 1 272 ? 17.142 0.652 -24.943 1.00 88.62 272 LYS A N 1
ATOM 2186 C CA . LYS A 1 272 ? 15.841 0.787 -24.268 1.00 88.62 272 LYS A CA 1
ATOM 2187 C C . LYS A 1 272 ? 15.965 1.006 -22.756 1.00 88.62 272 LYS A C 1
ATOM 2189 O O . LYS A 1 272 ? 15.085 1.612 -22.161 1.00 88.62 272 LYS A O 1
ATOM 2194 N N . LYS A 1 273 ? 17.035 0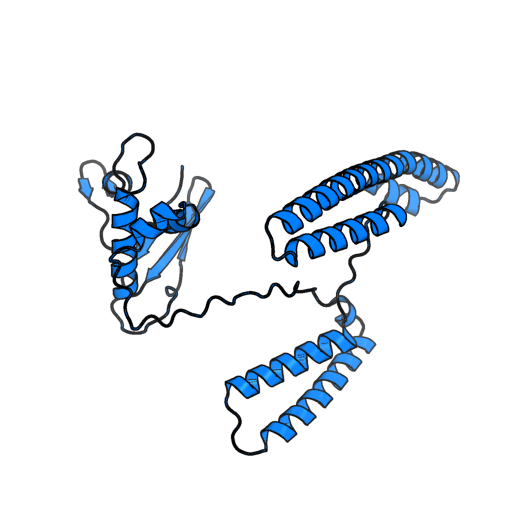.507 -22.127 1.00 86.00 273 LYS A N 1
ATOM 2195 C CA . LYS A 1 273 ? 17.326 0.718 -20.697 1.00 86.00 273 LYS A CA 1
ATOM 2196 C C . LYS A 1 273 ? 17.944 2.095 -20.402 1.00 86.00 273 LYS A C 1
ATOM 2198 O O . LYS A 1 273 ? 17.963 2.485 -19.236 1.00 86.00 273 LYS A O 1
ATOM 2203 N N . LEU A 1 274 ? 18.480 2.777 -21.418 1.00 79.88 274 LEU A N 1
ATOM 2204 C CA . LEU A 1 274 ? 19.064 4.123 -21.327 1.00 79.88 274 LEU A CA 1
ATOM 2205 C C . LEU A 1 274 ? 18.055 5.243 -21.633 1.00 79.88 274 LEU A C 1
ATOM 2207 O O . LEU A 1 274 ? 18.288 6.374 -21.211 1.00 79.88 274 LEU A O 1
ATOM 2211 N N . SER A 1 275 ? 16.980 4.927 -22.365 1.00 75.69 275 SER A N 1
ATOM 2212 C CA . SER A 1 275 ? 15.847 5.826 -22.632 1.00 75.69 275 SER A CA 1
ATOM 2213 C C . SER A 1 275 ? 14.926 5.982 -21.427 1.00 75.69 275 SER A C 1
ATOM 2215 O O . SER A 1 275 ? 14.266 7.042 -21.388 1.00 75.69 275 SER A O 1
#

pLDDT: mean 77.83, std 16.28, range [26.25, 95.31]

Radius of gyration: 28.99 Å; chains: 1; bounding box: 67×72×62 Å

InterPro domains:
  IPR004871 RSE1/DDB1/CPSF1, C-terminal [PF03178] (22-92)
  IPR050358 RSE1/DDB1/CPSF1 [PTHR10644] (22-108)

Organism: NCBI:txid31246